Protein 6Y4B (pdb70)

Sequence (255 aa):
GLEQFILENSLIKNKPIKIVIGISMQSPHQISNEHKQSGDSFRAFVDLLRKTNEQCIRDENIRISELIVVITDGLHRHNLRLYKNVSTTEAESEAAGLGQKWVADNRQFLEAIGQCGISYKVIHWEELKSVAFNRYLQIVEEEYEKPNSEFRSIIDNLTQTHLEKLVNFLLETRDSSFTQEDCVSATRKYLLEEAASAFEFASLKADGMTYPGPCSPGFKYIYDTYLSESNPLPFIEYGMRGGKKLPSFWKEESP

Foldseek 3Di:
DWCPVVVPVVPDAPDEAEEEAEAEDAQDDPVVQDDAPHPVNLVVVLVVQLVQVDDPVVRRCDHYANYEYAYQLQQCQVRNCLVDVQDSVVSSVVSQVVRVVVVVVPVVSQVVSVVSHYHYYYHGNCSQVVDDVVVLLVVLVVQVVDPPDCLVVLLVVQLVVQLVVVCVVCVVPVVSPDDSVRSSVSSSVSLSVLLSCLVRVLVVGAEEYEGQDQPCRNNVVNCVVPSVVPHNYDYMHRDDDDDDDDDDPPPDDDD

Structure (mmCIF, N/CA/C/O backbone):
data_6Y4B
#
_entry.id   6Y4B
#
_cell.length_a   254.834
_cell.length_b   254.834
_cell.length_c   69.410
_cell.angle_alpha   90.000
_cell.angle_beta   90.000
_cell.angle_gamma   120.000
#
_symmetry.space_group_name_H-M   'P 61 2 2'
#
loop_
_entity.id
_entity.type
_entity.pdbx_description
1 polymer 'RNA (77-MER)'
2 polymer 'Cyclodipeptide synthase'
3 non-polymer PHENYLALANINE
#
loop_
_atom_site.group_PDB
_atom_site.id
_atom_site.type_symbol
_atom_site.label_atom_id
_atom_site.label_alt_id
_atom_site.label_comp_id
_atom_site.label_asym_id
_atom_site.label_entity_id
_atom_site.label_seq_id
_atom_site.pdbx_PDB_ins_code
_atom_site.Cartn_x
_atom_site.Cartn_y
_atom_site.Cartn_z
_atom_site.occupancy
_atom_site.B_iso_or_equiv
_atom_site.auth_seq_id
_atom_site.auth_comp_id
_atom_site.auth_asym_id
_atom_site.auth_atom_id
_atom_site.pdbx_PDB_model_num
ATOM 1624 N N . GLY B 2 9 ? -72.19745 68.76393 4.52248 1.000 122.70766 9 GLY A N 1
ATOM 1625 C CA . GLY B 2 9 ? -73.08516 69.88701 4.79994 1.000 122.61272 9 GLY A CA 1
ATOM 1626 C C . GLY B 2 9 ? -73.00267 70.92749 3.69058 1.000 119.82177 9 GLY A C 1
ATOM 1627 O O . GLY B 2 9 ? -72.45533 70.66488 2.61912 1.000 117.80122 9 GLY A O 1
ATOM 1628 N N . LEU B 2 10 ? -73.54851 72.10929 3.95380 1.000 131.31168 10 LEU A N 1
ATOM 1629 C CA . LEU B 2 10 ? -73.54789 73.19961 2.98707 1.000 129.84152 10 LEU A CA 1
ATOM 1630 C C . LEU B 2 10 ? -73.73723 74.50856 3.74604 1.000 131.59366 10 LEU A C 1
ATOM 1631 O O . LEU B 2 10 ? -73.72544 74.53777 4.98175 1.000 133.39028 10 LEU A O 1
ATOM 1633 N N . GLU B 2 11 ? -73.91110 75.60567 2.99498 1.000 135.18100 11 GLU A N 1
ATOM 1634 C CA . GLU B 2 11 ? -74.13371 76.93072 3.56043 1.000 137.12319 11 GLU A CA 1
ATOM 1635 C C . GLU B 2 11 ? -75.09569 77.68750 2.63883 1.000 137.06674 11 GLU A C 1
ATOM 1636 O O . GLU B 2 11 ? -74.71985 78.60991 1.91579 1.000 136.79422 11 GLU A O 1
ATOM 1638 N N . GLN B 2 12 ? -76.36804 77.27998 2.66200 1.000 126.55728 12 GLN A N 1
ATOM 1639 C CA . GLN B 2 12 ? -77.37516 77.96059 1.85535 1.000 126.80898 12 GLN A CA 1
ATOM 1640 C C . GLN B 2 12 ? -77.58968 79.39297 2.32416 1.000 128.98299 12 GLN A C 1
ATOM 1641 O O . GLN B 2 12 ? -77.92989 80.26638 1.51743 1.000 129.19115 12 GLN A O 1
ATOM 1643 N N . PHE B 2 13 ? -77.39047 79.65500 3.61884 1.000 127.60147 13 PHE A N 1
ATOM 1644 C CA . PHE B 2 13 ? -77.49197 81.01516 4.13317 1.000 130.16627 13 PHE A CA 1
ATOM 1645 C C . PHE B 2 13 ? -76.36414 81.90572 3.63117 1.000 129.93144 13 PHE A C 1
ATOM 1646 O O . PHE B 2 13 ? -76.47182 83.13367 3.72385 1.000 131.99574 13 PHE A O 1
ATOM 1648 N N . ILE B 2 14 ? -75.28962 81.31633 3.10580 1.000 142.18654 14 ILE A N 1
ATOM 1649 C CA . ILE B 2 14 ? -74.18209 82.06787 2.53418 1.000 141.76326 14 ILE A CA 1
ATOM 1650 C C . ILE B 2 14 ? -74.27174 82.20923 1.02010 1.000 139.96940 14 ILE A C 1
ATOM 1651 O O . ILE B 2 14 ? -73.46337 82.93761 0.43407 1.000 139.78921 14 ILE A O 1
ATOM 1653 N N . LEU B 2 15 ? -75.22633 81.53421 0.37477 1.000 136.26429 15 LEU A N 1
ATOM 1654 C CA . LEU B 2 15 ? -75.34553 81.62875 -1.07612 1.000 135.43933 15 LEU A CA 1
ATOM 1655 C C . LEU B 2 15 ? -75.91951 82.97255 -1.50929 1.000 137.69274 15 LEU A C 1
ATOM 1656 O O . LEU B 2 15 ? -75.57094 83.47896 -2.58174 1.000 137.73381 15 LEU A O 1
ATOM 1658 N N . GLU B 2 16 ? -76.78609 83.56908 -0.69045 1.000 156.15303 16 GLU A N 1
ATOM 1659 C CA . GLU B 2 16 ? -77.43507 84.82052 -1.05861 1.000 158.57083 16 GLU A CA 1
ATOM 1660 C C . GLU B 2 16 ? -76.58524 86.04492 -0.74746 1.000 159.74779 16 GLU A C 1
ATOM 1661 O O . GLU B 2 16 ? -76.84928 87.11747 -1.30176 1.000 161.43938 16 GLU A O 1
ATOM 1663 N N . ASN B 2 17 ? -75.58229 85.91621 0.12611 1.000 154.04965 17 ASN A N 1
ATOM 1664 C CA . ASN B 2 17 ? -74.72025 87.05447 0.42973 1.000 155.98441 17 ASN A CA 1
ATOM 1665 C C . ASN B 2 17 ? -73.92546 87.48343 -0.79665 1.000 154.59466 17 ASN A C 1
ATOM 1666 O O . ASN B 2 17 ? -73.71772 88.68103 -1.02403 1.000 156.44028 17 ASN A O 1
ATOM 1668 N N . SER B 2 18 ? -73.47017 86.51828 -1.59884 1.000 158.31282 18 SER A N 1
ATOM 1669 C CA . SER B 2 18 ? -72.79845 86.84677 -2.85151 1.000 157.55290 18 SER A CA 1
ATOM 1670 C C . SER B 2 18 ? -73.80145 87.21837 -3.93710 1.000 158.86372 18 SER A C 1
ATOM 1671 O O . SER B 2 18 ? -73.53731 88.11262 -4.74918 1.000 160.12328 18 SER A O 1
ATOM 1673 N N . LEU B 2 19 ? -74.94619 86.53144 -3.96782 1.000 146.61098 19 LEU A N 1
ATOM 1674 C CA . LEU B 2 19 ? -76.06416 86.86802 -4.85232 1.000 148.30587 19 LEU A CA 1
ATOM 1675 C C . LEU B 2 19 ? -75.67571 86.76976 -6.32637 1.000 147.34454 19 LEU A C 1
ATOM 1676 O O . LEU B 2 19 ? -75.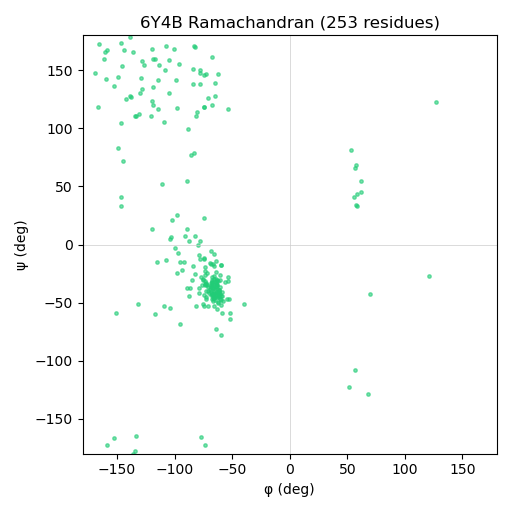98750 87.64983 -7.13146 1.000 148.92649 19 LEU A O 1
ATOM 1678 N N . ILE B 2 20 ? -74.98989 85.68921 -6.68437 1.000 138.44593 20 ILE A N 1
ATOM 1679 C CA . ILE B 2 20 ? -74.71350 85.34935 -8.07645 1.000 137.62639 20 ILE A CA 1
ATOM 1680 C C . ILE B 2 20 ? -75.32198 83.97806 -8.32816 1.000 136.21856 20 ILE A C 1
ATOM 1681 O O . ILE B 2 20 ? -74.83534 82.97433 -7.79541 1.000 134.85739 20 ILE A O 1
ATOM 1683 N N . LYS B 2 21 ? -76.38457 83.93401 -9.13182 1.000 138.02130 21 LYS A N 1
ATOM 1684 C CA . LYS B 2 21 ? -77.19429 82.73138 -9.26882 1.000 137.22515 21 LYS A CA 1
ATOM 1685 C C . LYS B 2 21 ? -77.51948 82.48324 -10.73671 1.000 138.31920 21 LYS A C 1
ATOM 1686 O O . LYS B 2 21 ? -77.11029 83.23695 -11.62629 1.000 139.70875 21 LYS A O 1
ATOM 1688 N N . ASN B 2 22 ? -78.26296 81.39854 -10.97514 1.000 131.39858 22 ASN A N 1
ATOM 1689 C CA . ASN B 2 22 ? -78.73918 81.01335 -12.30398 1.000 132.90884 22 ASN A CA 1
ATOM 1690 C C . ASN B 2 22 ? -77.59353 80.83022 -13.29502 1.000 132.06564 22 ASN A C 1
ATOM 1691 O O . ASN B 2 22 ? -77.74062 81.10659 -14.48807 1.000 133.86248 22 ASN A O 1
ATOM 1693 N N . LYS B 2 23 ? -76.44845 80.35112 -12.81755 1.000 134.66332 23 LYS A N 1
ATOM 1694 C CA . LYS B 2 23 ? -75.28474 80.17543 -13.67617 1.000 133.69205 23 LYS A CA 1
ATOM 1695 C C . LYS B 2 23 ? -74.34791 79.16040 -13.03774 1.000 130.33510 23 LYS A C 1
ATOM 1696 O O . LYS B 2 23 ? -74.50024 78.79313 -11.87051 1.000 129.23088 23 LYS A O 1
ATOM 1698 N N . PRO B 2 24 ? -73.37163 78.71084 -13.82455 1.000 132.12079 24 PRO A N 1
ATOM 1699 C CA . PRO B 2 24 ? -72.34232 77.82040 -13.30787 1.000 129.60491 24 PRO A CA 1
ATOM 1700 C C . PRO B 2 24 ? -71.49964 78.54303 -12.26498 1.000 129.09740 24 PRO A C 1
ATOM 1701 O O . PRO B 2 24 ? -71.15240 79.71632 -12.42816 1.000 130.35450 24 PRO A O 1
ATOM 1703 N N . ILE B 2 25 ? -71.16844 77.83409 -11.18868 1.000 105.53604 25 ILE A N 1
ATOM 1704 C CA . ILE B 2 25 ? -70.45095 78.40489 -10.05220 1.000 105.18200 25 ILE A CA 1
ATOM 1705 C C . ILE B 2 25 ? -69.02811 77.85711 -10.02892 1.000 103.32426 25 ILE A C 1
ATOM 1706 O O . ILE B 2 25 ? -68.80855 76.70319 -9.64576 1.000 101.86233 25 ILE A O 1
ATOM 1708 N N . LYS B 2 26 ? -68.06599 78.68938 -10.42573 1.000 76.28838 26 LYS A N 1
ATOM 1709 C CA . LYS B 2 26 ? -66.66338 78.29360 -10.41923 1.000 74.99731 26 LYS A CA 1
ATOM 1710 C C . LYS B 2 26 ? -66.18574 78.10881 -8.98501 1.000 75.16661 26 LYS A C 1
ATOM 1711 O O . LYS B 2 26 ? -66.21258 79.05136 -8.18640 1.000 76.23176 26 LYS A O 1
ATOM 1713 N N . ILE B 2 27 ? -65.73947 76.89655 -8.66301 1.000 60.67369 27 ILE A N 1
ATOM 1714 C CA . ILE B 2 27 ? -65.31090 76.54562 -7.31719 1.000 60.87787 27 ILE A CA 1
ATOM 1715 C C . ILE B 2 27 ? -63.92913 75.91014 -7.35420 1.000 60.15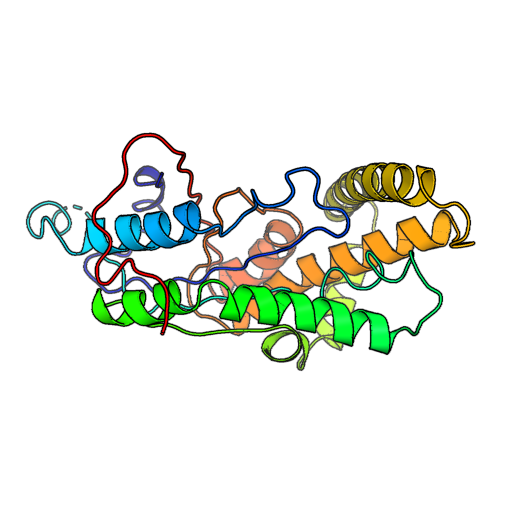919 27 ILE A C 1
ATOM 1716 O O . ILE B 2 27 ? -63.49008 75.38629 -8.37866 1.000 59.39512 27 ILE A O 1
ATOM 1718 N N . VAL B 2 28 ? -63.24908 75.96474 -6.21110 1.000 55.93567 28 VAL A N 1
ATOM 1719 C CA . VAL B 2 28 ? -61.93403 75.36971 -6.03632 1.000 55.47235 28 VAL A CA 1
ATOM 1720 C C . VAL B 2 28 ? -61.89441 74.69619 -4.67141 1.000 55.88455 28 VAL A C 1
ATOM 1721 O O . VAL B 2 28 ? -62.86401 74.74085 -3.90528 1.000 56.54222 28 VAL A O 1
ATOM 1723 N N . ILE B 2 29 ? -60.75767 74.07691 -4.36167 1.000 66.79621 29 ILE A N 1
ATOM 1724 C CA . ILE B 2 29 ? -60.59239 73.36141 -3.10203 1.000 67.30514 29 ILE A CA 1
ATOM 1725 C C . ILE B 2 29 ? -59.12618 72.98909 -2.92770 1.000 67.20877 29 ILE A C 1
ATOM 1726 O O . ILE B 2 29 ? -58.42086 72.73187 -3.90604 1.000 66.43326 29 ILE A O 1
ATOM 1728 N N . GLY B 2 30 ? -58.68263 72.95844 -1.67057 1.000 88.01635 30 GLY A N 1
ATOM 1729 C CA . GLY B 2 30 ? -57.31650 72.60332 -1.34403 1.000 88.25628 30 GLY A CA 1
ATOM 1730 C C . GLY B 2 30 ? -57.21482 71.68343 -0.14417 1.000 89.27982 30 GLY A C 1
ATOM 1731 O O . GLY B 2 30 ? -57.74748 71.98986 0.92896 1.000 90.55649 30 GLY A O 1
ATOM 1732 N N . ILE B 2 31 ? -56.52991 70.55804 -0.31605 1.000 105.06891 31 ILE A N 1
ATOM 1733 C CA . ILE B 2 31 ? -56.40489 69.54562 0.72375 1.000 106.20680 31 ILE A CA 1
ATOM 1734 C C . ILE B 2 31 ? -55.04700 69.69652 1.40323 1.000 107.20703 31 ILE A C 1
ATOM 1735 O O . ILE B 2 31 ? -54.16815 70.41688 0.93274 1.000 106.82121 31 ILE A O 1
ATOM 1740 N N . SER B 2 32 ? -54.87344 69.01338 2.53654 1.000 106.71636 32 SER A N 1
ATOM 1741 C CA . SER B 2 32 ? -53.62418 69.04753 3.27792 1.000 107.85628 32 SER A CA 1
ATOM 1742 C C . SER B 2 32 ? -53.39776 67.69361 3.93369 1.000 108.91339 32 SER A C 1
ATOM 1743 O O . SER B 2 32 ? -54.26242 66.81305 3.91091 1.000 109.45039 32 SER A O 1
ATOM 1745 N N . MET B 2 33 ? -52.21601 67.54034 4.52848 1.000 113.80593 33 MET A N 1
ATOM 1746 C CA . MET B 2 33 ? -51.86329 66.33365 5.26147 1.000 117.43297 33 MET A CA 1
ATOM 1747 C C . MET B 2 33 ? -50.90528 66.69899 6.38650 1.000 120.25190 33 MET A C 1
ATOM 1748 O O . MET B 2 33 ? -50.06381 67.58781 6.23206 1.000 118.43527 33 MET A O 1
ATOM 1750 N N . GLN B 2 34 ? -51.04430 66.01665 7.51741 1.000 142.36975 34 GLN A N 1
ATOM 1751 C CA . GLN B 2 34 ? -50.15045 66.19401 8.65141 1.000 145.18304 34 GLN A CA 1
ATOM 1752 C C . GLN B 2 34 ? -49.05608 65.13428 8.62186 1.000 147.40182 34 GLN A C 1
ATOM 1753 O O . GLN B 2 34 ? -49.22590 64.05716 8.04426 1.000 147.66384 34 GLN A O 1
ATOM 1755 N N . SER B 2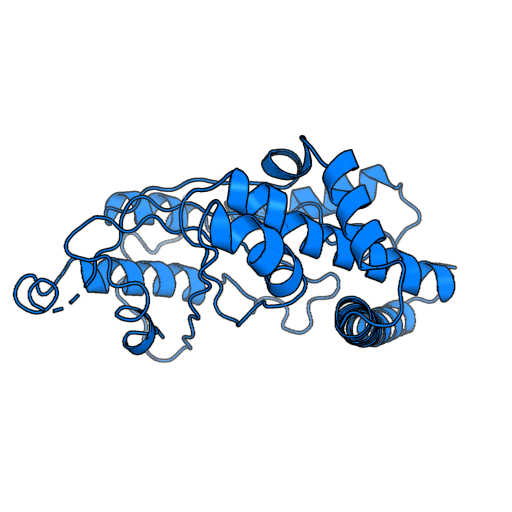 35 ? -47.92281 65.45647 9.24592 1.000 150.90923 35 SER A N 1
ATOM 1756 C CA . SER B 2 35 ? -46.79524 64.53474 9.30709 1.000 152.66511 35 SER A CA 1
ATOM 1757 C C . SER B 2 35 ? -47.20389 63.24405 10.00496 1.000 155.45275 35 SER A C 1
ATOM 1758 O O . SER B 2 35 ? -47.44133 62.22407 9.35064 1.000 154.96492 35 SER A O 1
ATOM 1760 N N . PRO B 2 36 ? -47.28745 63.27734 11.33173 1.000 155.04093 36 PRO A N 1
ATOM 1761 C CA . PRO B 2 36 ? -47.78666 62.14142 12.09499 1.000 157.44305 36 PRO A CA 1
ATOM 1762 C C . PRO B 2 36 ? -49.30857 62.15245 12.05404 1.000 157.09308 36 PRO A C 1
ATOM 1763 O O . PRO B 2 36 ? -49.94085 63.06824 12.59067 1.000 157.23966 36 PRO A O 1
ATOM 1765 N N . HIS B 2 37 ? -49.89558 61.14294 11.41625 1.000 153.38236 37 HIS A N 1
ATOM 1766 C CA . HIS B 2 37 ? -51.34595 61.05960 11.27634 1.000 152.71660 37 HIS A CA 1
ATOM 1767 C C . HIS B 2 37 ? -51.93767 60.48210 12.55583 1.000 155.63402 37 HIS A C 1
ATOM 1768 O O . HIS B 2 37 ? -51.75458 59.29791 12.85753 1.000 156.68464 37 HIS A O 1
ATOM 1775 N N . GLN B 2 38 ? -52.64873 61.32119 13.31146 1.000 174.60037 38 GLN A N 1
ATOM 1776 C CA . GLN B 2 38 ? -53.26460 60.85665 14.54989 1.000 177.50687 38 GLN A CA 1
ATOM 1777 C C . GLN B 2 38 ? -54.44249 59.93216 14.26933 1.000 177.37642 38 GLN A C 1
ATOM 1778 O O . GLN B 2 38 ? -54.63222 58.92914 14.96786 1.000 179.56870 38 GLN A O 1
ATOM 1780 N N . ILE B 2 39 ? -55.24269 60.25121 13.25426 1.000 186.45022 39 ILE A N 1
ATOM 1781 C CA . ILE B 2 39 ? -56.38899 59.43806 12.87307 1.000 185.96883 39 ILE A CA 1
ATOM 1782 C C . ILE B 2 39 ? -56.04381 58.38413 11.82685 1.000 183.88644 39 ILE A C 1
ATOM 1783 O O . ILE B 2 39 ? -56.95331 57.72499 11.30897 1.000 182.78730 39 ILE A O 1
ATOM 1785 N N . SER B 2 40 ? -54.75664 58.22164 11.50551 1.000 179.73546 40 SER A N 1
ATOM 1786 C CA . SER B 2 40 ? -54.27255 57.19108 10.59144 1.000 177.73288 40 SER A CA 1
ATOM 1787 C C . SER B 2 40 ? -54.93792 57.28301 9.22382 1.000 174.23186 40 SER A C 1
ATOM 1788 O O . SER B 2 40 ? -54.65486 58.20145 8.44721 1.000 171.36319 40 SER A O 1
ATOM 1790 N N . ASN B 2 41 ? -55.82292 56.33044 8.92161 1.000 179.73110 41 ASN A N 1
ATOM 1791 C CA . ASN B 2 41 ? -56.47842 56.31596 7.61852 1.000 176.59366 41 ASN A CA 1
ATOM 1792 C C . ASN B 2 41 ? -57.52035 57.42137 7.50987 1.000 176.25670 41 ASN A C 1
ATOM 1793 O O . ASN B 2 41 ? -57.65260 58.05292 6.45534 1.000 173.10144 41 ASN A O 1
ATOM 1795 N N . GLU B 2 42 ? -58.27074 57.66656 8.58254 1.000 161.03522 42 GLU A N 1
ATOM 1796 C CA . GLU B 2 42 ? -59.24695 58.74770 8.57762 1.000 160.68318 42 GLU A CA 1
ATOM 1797 C C . GLU B 2 42 ? -58.54133 60.09247 8.45982 1.000 159.69528 42 GLU A C 1
ATOM 1798 O O . GLU B 2 42 ? -57.62294 60.39498 9.22608 1.000 161.40691 42 GLU A O 1
ATOM 1800 N N . HIS B 2 43 ? -58.96875 60.89757 7.49240 1.000 125.42628 43 HIS A N 1
ATOM 1801 C CA . HIS B 2 43 ? -58.35698 62.19790 7.25022 1.000 123.54180 43 HIS A CA 1
ATOM 1802 C C . HIS B 2 43 ? -59.28274 63.00240 6.35204 1.000 120.32786 43 HIS A C 1
ATOM 1803 O O . HIS B 2 43 ? -60.28933 62.49548 5.84997 1.000 119.42018 43 HIS A O 1
ATOM 1805 N N . LYS B 2 44 ? -58.92890 64.27017 6.16149 1.000 113.30277 44 LYS A N 1
ATOM 1806 C CA . LYS B 2 44 ? -59.64688 65.10121 5.20950 1.000 109.24167 44 LYS A CA 1
ATOM 1807 C C . LYS B 2 44 ? -59.50417 64.52216 3.80876 1.000 105.85984 44 LYS A C 1
ATOM 1808 O O . LYS B 2 44 ? -58.47809 63.93242 3.45951 1.000 105.46823 44 LYS A O 1
ATOM 1810 N N . GLN B 2 45 ? -60.55853 64.68678 3.00948 1.000 113.23628 45 GLN A N 1
ATOM 1811 C CA . GLN B 2 45 ? -60.61329 64.15874 1.64535 1.000 109.97474 45 GLN A CA 1
ATOM 1812 C C . GLN B 2 45 ? -60.43749 62.64185 1.62486 1.000 111.36522 45 GLN A C 1
ATOM 1813 O O . GLN B 2 45 ? -59.71639 62.09133 0.79043 1.000 109.67363 45 GLN A O 1
ATOM 1815 N N . SER B 2 46 ? -61.10399 61.95898 2.54829 1.000 97.33343 46 SER A N 1
ATOM 1816 C CA . SER B 2 46 ? -61.16135 60.50460 2.52043 1.000 98.53700 46 SER A CA 1
ATOM 1817 C C . SER B 2 46 ? -62.09180 60.07722 1.38504 1.000 97.88718 46 SER A C 1
ATOM 1818 O O . SER B 2 46 ? -62.54770 60.89057 0.57603 1.000 96.43794 46 SER A O 1
ATOM 1820 N N . GLY B 2 47 ? -62.38224 58.77801 1.30746 1.000 106.91952 47 GLY A N 1
ATOM 1821 C CA . GLY B 2 47 ? -63.35797 58.31781 0.33313 1.000 106.57717 47 GLY A CA 1
ATOM 1822 C C . GLY B 2 47 ? -64.73088 58.91028 0.58201 1.000 106.42036 47 GLY A C 1
ATOM 1823 O O . GLY B 2 47 ? -65.39803 59.38150 -0.34664 1.000 105.29798 47 GLY A O 1
ATOM 1824 N N . ASP B 2 48 ? -65.16235 58.91025 1.84570 1.000 104.50587 48 ASP A N 1
ATOM 1825 C CA . ASP B 2 48 ? -66.44283 59.51181 2.19696 1.000 105.43635 48 ASP A CA 1
ATOM 1826 C C . ASP B 2 48 ? -66.46438 60.99929 1.86829 1.000 102.69835 48 ASP A C 1
ATOM 1827 O O . ASP B 2 48 ? -67.47419 61.51696 1.38090 1.000 101.37420 48 ASP A O 1
ATOM 1829 N N . SER B 2 49 ? -65.35183 61.70036 2.10416 1.000 94.24533 49 SER A N 1
ATOM 1830 C CA . SER B 2 49 ? -65.32315 63.13888 1.85130 1.000 92.94272 49 SER A CA 1
ATOM 1831 C C . SER B 2 49 ? -65.42066 63.44712 0.36080 1.000 91.36398 49 SER A C 1
ATOM 1832 O O . SER B 2 49 ? -66.15094 64.36018 -0.04293 1.000 90.72876 49 SER A O 1
ATOM 1834 N N . PHE B 2 50 ? -64.70511 62.68963 -0.47375 1.000 94.42318 50 PHE A N 1
ATOM 1835 C CA . PHE B 2 50 ? -64.78081 62.90251 -1.91650 1.000 92.46728 50 PHE A CA 1
ATOM 1836 C C . PHE B 2 50 ? -66.16878 62.56305 -2.45162 1.000 92.59838 50 PHE A C 1
ATOM 1837 O O . PHE B 2 50 ? -66.74527 63.32142 -3.24615 1.000 91.65101 50 PHE A O 1
ATOM 1839 N N . ARG B 2 51 ? -66.72493 61.42343 -2.02692 1.000 90.13419 51 ARG A N 1
ATOM 1840 C CA . ARG B 2 51 ? -68.06128 61.05056 -2.48344 1.000 90.49103 51 ARG A CA 1
ATOM 1841 C C . ARG B 2 51 ? -69.11160 62.05536 -2.01950 1.000 90.53424 51 ARG A C 1
ATOM 1842 O O . ARG B 2 51 ? -70.06997 62.34091 -2.74708 1.000 90.16788 51 ARG A O 1
ATOM 1844 N N . ALA B 2 52 ? -68.94019 62.62247 -0.81993 1.000 97.40768 52 ALA A N 1
ATOM 1845 C CA . ALA B 2 52 ? -69.89795 63.60489 -0.32804 1.000 97.85885 52 ALA A CA 1
ATOM 1846 C C . ALA B 2 52 ? -69.74486 64.93823 -1.04682 1.000 95.53518 52 ALA A C 1
ATOM 1847 O O . ALA B 2 52 ? -70.73963 65.63381 -1.27064 1.000 95.47101 52 ALA A O 1
ATOM 1849 N N . PHE B 2 53 ? -68.51882 65.30892 -1.42533 1.000 70.30370 53 PHE A N 1
ATOM 1850 C CA . PHE B 2 53 ? -68.34383 66.48057 -2.27591 1.000 68.98084 53 PHE A CA 1
ATOM 1851 C C . PHE B 2 53 ? -69.04432 66.28352 -3.61297 1.000 68.35825 53 PHE A C 1
ATOM 1852 O O . PHE B 2 53 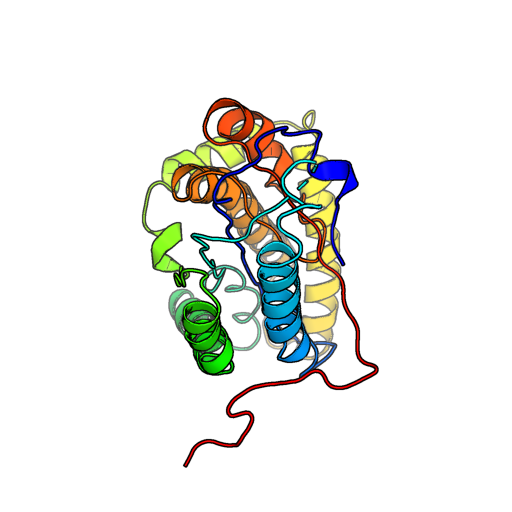? -69.70718 67.19687 -4.12094 1.000 67.99079 53 PHE A O 1
ATOM 1854 N N . VAL B 2 54 ? -68.92635 65.08341 -4.18602 1.000 78.66297 54 VAL A N 1
ATOM 1855 C CA . VAL B 2 54 ? -69.63697 64.78362 -5.42672 1.000 78.61503 54 VAL A CA 1
ATOM 1856 C C . VAL B 2 54 ? -71.14847 64.87148 -5.23652 1.000 79.38439 54 VAL A C 1
ATOM 1857 O O . VA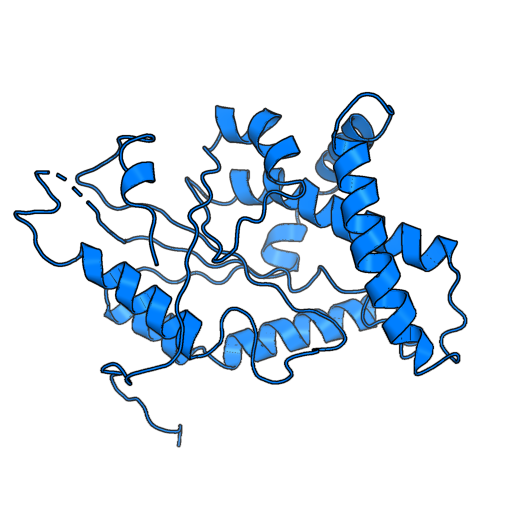L B 2 54 ? -71.86340 65.40644 -6.09378 1.000 79.22875 54 VAL A O 1
ATOM 1859 N N . ASP B 2 55 ? -71.65291 64.35268 -4.11512 1.000 96.01907 55 ASP A N 1
ATOM 1860 C CA . ASP B 2 55 ? -73.09136 64.38957 -3.86333 1.000 97.04730 55 ASP A CA 1
ATOM 1861 C C . ASP B 2 55 ? -73.58958 65.81968 -3.67888 1.000 96.71029 55 ASP A C 1
ATOM 1862 O O . ASP B 2 55 ? -74.64953 66.18665 -4.20089 1.000 96.94579 55 ASP A O 1
ATOM 1864 N N . LEU B 2 56 ? -72.84183 66.63928 -2.93530 1.000 97.27126 56 LEU A N 1
ATOM 1865 C CA . LEU B 2 56 ? -73.22018 68.03602 -2.74660 1.000 97.20270 56 LEU A CA 1
ATOM 1866 C C . LEU B 2 56 ? -73.11913 68.82412 -4.04401 1.000 96.08373 56 LEU A C 1
ATOM 1867 O O . LEU B 2 56 ? -73.83530 69.81582 -4.22225 1.000 96.34135 56 LEU A O 1
ATOM 1869 N N . LEU B 2 57 ? -72.23163 68.41176 -4.95132 1.000 103.92292 57 LEU A N 1
ATOM 1870 C CA . LEU B 2 57 ? -72.20122 69.02623 -6.27312 1.000 103.16618 57 LEU A CA 1
ATOM 1871 C C . LEU B 2 57 ? -73.42617 68.63070 -7.08960 1.000 103.68255 57 LEU A C 1
ATOM 1872 O O . LEU B 2 57 ? -74.02422 69.47111 -7.77203 1.000 103.75169 57 LEU A O 1
ATOM 1874 N N . ARG B 2 58 ? -73.82049 67.35663 -7.02454 1.000 113.81089 58 ARG A N 1
ATOM 1875 C CA . ARG B 2 58 ? -74.96785 66.89257 -7.79743 1.000 114.56205 58 ARG A CA 1
ATOM 1876 C C . ARG B 2 58 ? -76.29512 67.37444 -7.22432 1.000 115.59800 58 ARG A C 1
ATOM 1877 O O . ARG B 2 58 ? -77.30043 67.37136 -7.94373 1.000 115.99476 58 ARG A O 1
ATOM 1879 N N . LYS B 2 59 ? -76.32378 67.78490 -5.95200 1.000 117.99407 59 LYS A N 1
ATOM 1880 C CA . LYS B 2 59 ? -77.56558 68.25425 -5.34501 1.000 119.20406 59 LYS A CA 1
ATOM 1881 C C . LYS B 2 59 ? -78.07959 69.53738 -5.98429 1.000 119.17158 59 LYS A C 1
ATOM 1882 O O . LYS B 2 59 ? -79.25979 69.86663 -5.82254 1.000 120.61224 59 LYS A O 1
ATOM 1884 N N . THR B 2 60 ? -77.22774 70.26496 -6.70419 1.000 129.30542 60 THR A N 1
ATOM 1885 C CA . THR B 2 60 ? -77.63313 71.48595 -7.38374 1.000 129.84563 60 THR A CA 1
ATOM 1886 C C . THR B 2 60 ? -78.00572 71.26153 -8.84287 1.000 129.85791 60 THR A C 1
ATOM 1887 O O . THR B 2 60 ? -78.61903 72.14435 -9.45144 1.000 130.93061 60 THR A O 1
ATOM 1889 N N . ASN B 2 61 ? -77.65171 70.11268 -9.41591 1.000 133.57446 61 ASN A N 1
ATOM 1890 C CA . ASN B 2 61 ? -78.07345 69.76036 -10.76521 1.000 133.88830 61 ASN A CA 1
ATOM 1891 C C . ASN B 2 61 ? -79.50256 69.23629 -10.81601 1.000 135.30452 61 ASN A C 1
ATOM 1892 O O . ASN B 2 61 ? -79.98785 68.90799 -11.90453 1.000 135.89168 61 ASN A O 1
ATOM 1894 N N . GLU B 2 62 ? -80.17872 69.14697 -9.67487 1.000 153.67425 62 GLU A N 1
ATOM 1895 C CA . GLU B 2 62 ? -81.56039 68.70348 -9.59382 1.000 155.27060 62 GLU A CA 1
ATOM 1896 C C . GLU B 2 62 ? -82.41732 69.81372 -9.00129 1.000 156.72375 62 GLU A C 1
ATOM 1897 O O . GLU B 2 62 ? -81.90935 70.79861 -8.45811 1.000 156.41628 62 GLU A O 1
ATOM 1899 N N . GLN B 2 63 ? -83.73616 69.63207 -9.10473 1.000 184.13082 63 GLN A N 1
ATOM 1900 C CA . GLN B 2 63 ? -84.72731 70.61506 -8.66444 1.000 186.05846 63 GLN A CA 1
ATOM 1901 C C . GLN B 2 63 ? -84.50548 71.95633 -9.37231 1.000 186.42088 63 GLN A C 1
ATOM 1902 O O . GLN B 2 63 ? -84.11231 72.96242 -8.77762 1.000 186.56975 63 GLN A O 1
ATOM 1904 N N . CYS B 2 64 ? -84.77286 71.93298 -10.67949 1.000 185.45123 64 CYS A N 1
ATOM 1905 C CA . CYS B 2 64 ? -84.60211 73.10873 -11.52344 1.000 186.30028 64 CYS A CA 1
ATOM 1906 C C . CYS B 2 64 ? -85.68979 74.15501 -11.31849 1.000 189.66788 64 CYS A C 1
ATOM 1907 O O . CYS B 2 64 ? -85.53576 75.28455 -11.79627 1.000 191.66049 64 CYS A O 1
ATOM 1909 N N . ILE B 2 65 ? -86.77894 73.81155 -10.63424 1.000 181.87725 65 ILE A N 1
ATOM 1910 C CA . ILE B 2 65 ? -87.82181 74.76746 -10.29230 1.000 186.09821 65 ILE A CA 1
ATOM 1911 C C . ILE B 2 65 ? -87.70441 75.27118 -8.86098 1.000 186.14911 65 ILE A C 1
ATOM 1912 O O . ILE B 2 65 ? -88.49033 76.13125 -8.45280 1.000 189.57178 65 ILE A O 1
ATOM 1914 N N . ARG B 2 66 ? -86.74793 74.75193 -8.09067 1.000 199.06057 66 ARG A N 1
ATOM 1915 C CA . ARG B 2 66 ? -86.50161 75.20513 -6.73104 1.000 198.87529 66 ARG A CA 1
ATOM 1916 C C . ARG B 2 66 ? -85.13832 75.85765 -6.55277 1.000 196.05905 66 ARG A C 1
ATOM 1917 O O . ARG B 2 66 ? -84.91937 76.52313 -5.53415 1.000 196.21617 66 ARG A O 1
ATOM 1919 N N . ASP B 2 67 ? -84.21865 75.67915 -7.50323 1.000 194.72076 67 ASP A N 1
ATOM 1920 C CA . ASP B 2 67 ? -82.92745 76.35164 -7.47535 1.000 193.19512 67 ASP A CA 1
ATOM 1921 C C . ASP B 2 67 ? -82.88529 77.59513 -8.35170 1.000 194.79290 67 ASP A C 1
ATOM 1922 O O . ASP B 2 67 ? -82.06648 78.48508 -8.09624 1.000 194.51598 67 ASP A O 1
ATOM 1924 N N . GLU B 2 68 ? -83.73849 77.67487 -9.37499 1.000 200.25520 68 GLU A N 1
ATOM 1925 C CA . GLU B 2 68 ? -83.84166 78.87548 -10.19244 1.000 203.55887 68 GLU A CA 1
ATOM 1926 C C . GLU B 2 68 ? -84.64376 79.97611 -9.51427 1.000 206.83749 68 GLU A C 1
ATOM 1927 O O . GLU B 2 68 ? -84.61884 81.11908 -9.98260 1.000 209.20286 68 GLU A O 1
ATOM 1929 N N . ASN B 2 69 ? -85.34951 79.66185 -8.43342 1.000 209.86314 69 ASN A N 1
ATOM 1930 C CA . ASN B 2 69 ? -86.13480 80.65254 -7.70811 1.000 214.04219 69 ASN A CA 1
ATOM 1931 C C . ASN B 2 69 ? -86.13908 80.34658 -6.21385 1.000 212.48457 69 ASN A C 1
ATOM 1932 O O . ASN B 2 69 ? -87.19388 80.14106 -5.61565 1.000 215.47577 69 ASN A O 1
ATOM 1934 N N . ILE B 2 75 ? -78.87392 77.63059 -7.50023 1.000 148.42317 75 ILE A N 1
ATOM 1935 C CA . ILE B 2 75 ? -77.75430 76.80091 -7.07139 1.000 146.20571 75 ILE A CA 1
ATOM 1936 C C . ILE B 2 75 ? -77.31702 75.85468 -8.18510 1.000 144.80903 75 ILE A C 1
ATOM 1937 O O . ILE B 2 75 ? -78.11489 75.06171 -8.68779 1.000 145.01228 75 ILE A O 1
ATOM 1939 N N . ARG B 2 76 ? -76.04458 75.94790 -8.56693 1.000 128.31634 76 ARG A N 1
ATOM 1940 C CA . ARG B 2 76 ? -75.48089 75.09006 -9.59750 1.000 126.97491 76 ARG A CA 1
ATOM 1941 C C . ARG B 2 76 ? -74.02878 74.79180 -9.25516 1.000 125.25539 76 ARG A C 1
ATOM 1942 O O . ARG B 2 76 ? -73.36592 75.56467 -8.55745 1.000 125.28959 76 ARG A O 1
ATOM 1944 N N . ILE B 2 77 ? -73.54422 73.65465 -9.74665 1.000 100.42975 77 ILE A N 1
ATOM 1945 C CA . ILE B 2 77 ? -72.17392 73.21447 -9.50676 1.000 99.12216 77 ILE A CA 1
ATOM 1946 C C . ILE B 2 77 ? -71.55718 72.82649 -10.84172 1.000 98.52042 77 ILE A C 1
ATOM 1947 O O . ILE B 2 77 ? -71.96325 71.83015 -11.44904 1.000 98.60944 77 ILE A O 1
ATOM 1949 N N . SER B 2 78 ? -70.57879 73.60769 -11.29297 1.000 94.40039 78 SER A N 1
ATOM 1950 C CA . SER B 2 78 ? -69.91267 73.34845 -12.56086 1.000 94.20331 78 SER A CA 1
ATOM 1951 C C . SER B 2 78 ? -68.58237 74.08503 -12.57617 1.000 93.63213 78 SER A C 1
ATOM 1952 O O . SER B 2 78 ? -68.37739 75.04535 -11.82942 1.000 93.77125 78 SER A O 1
ATOM 1954 N N . GLU B 2 79 ? -67.68372 73.62019 -13.44803 1.000 94.64026 79 GLU A N 1
ATOM 1955 C CA . GLU B 2 79 ? -66.35412 74.20146 -13.60884 1.000 94.23395 79 GLU A CA 1
ATOM 1956 C C . GLU B 2 79 ? -65.63059 74.28913 -12.27137 1.000 93.74409 79 GLU A C 1
ATOM 1957 O O . GLU B 2 79 ? -65.60325 75.35197 -11.64212 1.000 94.14726 79 GLU A O 1
ATOM 1959 N N . LEU B 2 80 ? -65.04394 73.18070 -11.82947 1.000 89.32546 80 LEU A N 1
ATOM 1960 C CA . LEU B 2 80 ? -64.40420 73.10447 -10.52667 1.000 89.20890 80 LEU A CA 1
ATOM 1961 C C . LEU B 2 80 ? -62.91851 72.79806 -10.67395 1.000 88.74502 80 LEU A C 1
ATOM 1962 O O . LEU B 2 80 ? -62.46096 72.29017 -11.70233 1.000 88.47047 80 LEU A O 1
ATOM 1964 N N . ILE B 2 81 ? -62.16754 73.11917 -9.62190 1.000 60.70960 81 ILE A N 1
ATOM 1965 C CA . ILE B 2 81 ? -60.74054 72.84830 -9.56463 1.000 60.47839 81 ILE A CA 1
ATOM 1966 C C . ILE B 2 81 ? -60.40398 72.28935 -8.19062 1.000 60.64247 81 ILE A C 1
ATOM 1967 O O . ILE B 2 81 ? -61.20061 72.36773 -7.25164 1.000 61.03132 81 ILE A O 1
ATOM 1969 N N . VAL B 2 82 ? -59.20752 71.71590 -8.07796 1.000 64.25700 82 VAL A N 1
ATOM 1970 C CA . VAL B 2 82 ? -58.75561 71.11943 -6.82821 1.000 64.56408 82 VAL A CA 1
ATOM 1971 C C . VAL B 2 82 ? -57.27110 71.39003 -6.64979 1.000 64.69709 82 VAL A C 1
ATOM 1972 O O . VAL B 2 82 ? -56.46831 71.06763 -7.53059 1.000 64.39008 82 VAL A O 1
ATOM 1974 N N . VAL B 2 83 ? -56.91331 71.97532 -5.51153 1.000 70.24984 83 VAL A N 1
ATOM 1975 C CA . VAL B 2 83 ? -55.53422 72.29981 -5.18906 1.000 70.62340 83 VAL A CA 1
ATOM 1976 C C . VAL B 2 83 ? -54.98371 71.32207 -4.15993 1.000 71.04081 83 VAL A C 1
ATOM 1977 O O . VAL B 2 83 ? -55.72938 70.66212 -3.43073 1.000 71.27980 83 VAL A O 1
ATOM 1979 N N . ILE B 2 84 ? -53.65527 71.23441 -4.11703 1.000 94.71860 84 ILE A N 1
ATOM 1980 C CA . ILE B 2 84 ? -52.94393 70.37845 -3.17259 1.000 95.55594 84 ILE A CA 1
ATOM 1981 C C . ILE B 2 84 ? -51.73438 71.13901 -2.64682 1.000 96.34374 84 ILE A C 1
ATOM 1982 O O . ILE B 2 84 ? -50.93496 71.66301 -3.43046 1.000 95.95607 84 ILE A O 1
ATOM 1987 N N . THR B 2 85 ? -51.60568 71.20683 -1.32182 1.000 96.64491 85 THR A N 1
ATOM 1988 C CA . THR B 2 85 ? -50.40657 71.75303 -0.68457 1.000 97.75692 85 THR A CA 1
ATOM 1989 C C . THR B 2 85 ? -49.37638 70.63995 -0.47348 1.000 98.23171 85 THR A C 1
ATOM 1990 O O . THR B 2 85 ? -48.89374 70.38922 0.63689 1.000 99.66921 85 THR A O 1
ATOM 1994 N N . ASP B 2 86 ? -49.05874 69.95427 -1.57832 1.000 93.33249 86 ASP A N 1
ATOM 1995 C CA . ASP B 2 86 ? -48.06839 68.88632 -1.54543 1.000 93.74051 86 ASP A CA 1
ATOM 1996 C C . ASP B 2 86 ? -46.70073 69.38872 -1.10038 1.000 94.73675 86 ASP A C 1
ATOM 1997 O O . ASP B 2 86 ? -45.90779 68.61214 -0.55405 1.000 96.04367 86 ASP A O 1
ATOM 1999 N N . GLY B 2 87 ? -46.41456 70.66996 -1.30777 1.000 99.22360 87 GLY A N 1
ATOM 2000 C CA . GLY B 2 87 ? -45.16514 71.25734 -0.87153 1.000 100.37699 87 GLY A CA 1
ATOM 2001 C C . GLY B 2 87 ? -45.35573 72.24106 0.26202 1.000 101.70362 87 GLY A C 1
ATOM 2002 O O . GLY B 2 87 ? -44.89531 73.38380 0.18721 1.000 102.10617 87 GLY A O 1
ATOM 2003 N N . LEU B 2 88 ? -46.03492 71.80389 1.32156 1.000 116.44859 88 LEU A N 1
ATOM 2004 C CA . LEU B 2 88 ? -46.24858 72.62995 2.50411 1.000 118.06190 88 LEU A CA 1
ATOM 2005 C C . LEU B 2 88 ? -45.59856 72.02052 3.73811 1.000 120.36887 88 LEU A C 1
ATOM 2006 O O . LEU B 2 88 ? -44.72896 72.65263 4.34682 1.000 121.87377 88 LEU A O 1
ATOM 2008 N N . HIS B 2 89 ? -45.99023 70.80561 4.12477 1.000 108.64038 89 HIS A N 1
ATOM 2009 C CA . HIS B 2 89 ? -45.39796 70.12233 5.27397 1.000 111.21598 89 HIS A CA 1
ATOM 2010 C C . HIS B 2 89 ? -44.11079 69.44007 4.82101 1.000 111.81075 89 HIS A C 1
ATOM 2011 O O . HIS B 2 89 ? -44.05225 68.23117 4.58430 1.000 112.59444 89 HIS A O 1
ATOM 2013 N N . ARG B 2 90 ? -43.05667 70.24442 4.69369 1.000 101.12238 90 ARG A N 1
ATOM 2014 C CA . ARG B 2 90 ? -41.74616 69.72613 4.32303 1.000 101.69446 90 ARG A CA 1
ATOM 2015 C C . ARG B 2 90 ? -40.90991 69.46458 5.56937 1.000 104.83477 90 ARG A C 1
ATOM 2016 O O . ARG B 2 90 ? -40.63134 68.30866 5.90809 1.000 106.48612 90 ARG A O 1
ATOM 2024 N N . HIS B 2 91 ? -40.52046 70.53563 6.26739 1.000 97.81542 91 HIS A N 1
ATOM 2025 C CA . HIS B 2 91 ? -39.74792 70.39459 7.49693 1.000 100.47305 91 HIS A CA 1
ATOM 2026 C C . HIS B 2 91 ? -40.48807 69.59240 8.55807 1.000 101.64153 91 HIS A C 1
ATOM 2027 O O . HIS B 2 91 ? -39.86086 69.12614 9.51584 1.000 103.92023 91 HIS A O 1
ATOM 2029 N N . ASN B 2 92 ? -41.80596 69.43078 8.41475 1.000 101.66007 92 ASN A N 1
ATOM 2030 C CA . ASN B 2 92 ? -42.55328 68.58014 9.33358 1.000 102.74214 92 ASN A CA 1
ATOM 2031 C C . ASN B 2 92 ? -42.08548 67.13335 9.24609 1.000 102.97318 92 ASN A C 1
ATOM 2032 O O . ASN B 2 92 ? -41.99903 66.43753 10.26482 1.000 105.11625 92 ASN A O 1
ATOM 2034 N N . LEU B 2 93 ? -41.77462 66.66308 8.03789 1.000 116.15543 93 LEU A N 1
ATOM 2035 C CA . LEU B 2 93 ? -41.31332 65.29419 7.85472 1.000 118.08436 93 LEU A CA 1
ATOM 2036 C C . LEU B 2 93 ? -39.79713 65.17223 7.86603 1.000 119.18122 93 LEU A C 1
ATOM 2037 O O . LEU B 2 93 ? -39.27907 64.08111 8.13207 1.000 121.17367 93 LEU A O 1
ATOM 2039 N N . ARG B 2 94 ? -39.07746 66.26356 7.59543 1.000 124.00082 94 ARG A N 1
ATOM 2040 C CA . ARG B 2 94 ? -37.62037 66.23687 7.57896 1.000 125.07313 94 ARG A CA 1
ATOM 2041 C C . ARG B 2 94 ? -37.01361 66.03162 8.95886 1.000 128.42908 94 ARG A C 1
ATOM 2042 O O . ARG B 2 94 ? -35.79062 65.89093 9.06070 1.000 129.33057 94 ARG A O 1
ATOM 2044 N N . LEU B 2 95 ? -37.82792 66.01296 10.01529 1.000 136.46412 95 LEU A N 1
ATOM 2045 C CA . LEU B 2 95 ? -37.28743 65.84673 11.35838 1.000 139.66883 95 LEU A CA 1
ATOM 2046 C C . LEU B 2 95 ? -36.86580 64.40799 11.62631 1.000 142.03278 95 LEU A C 1
ATOM 2047 O O . LEU B 2 95 ? -35.93228 64.17389 12.40083 1.000 144.33625 95 LEU A O 1
ATOM 2049 N N . TYR B 2 96 ? -37.52759 63.43817 10.99183 1.000 146.46213 96 TYR A N 1
ATOM 2050 C CA . TYR B 2 96 ? -37.27333 62.03235 11.29662 1.000 148.27444 96 TYR A CA 1
ATOM 2051 C C . TYR B 2 96 ? -35.85621 61.61622 10.91362 1.000 148.37446 96 TYR A C 1
ATOM 2052 O O . TYR B 2 96 ? -35.15441 60.97546 11.70438 1.000 150.48478 96 TYR A O 1
ATOM 2061 N N . LYS B 2 97 ? -35.41690 61.96565 9.70830 1.000 155.37427 97 LYS A N 1
ATOM 2062 C CA . LYS B 2 97 ? -34.10335 61.57652 9.21794 1.000 155.34138 97 LYS A CA 1
ATOM 2063 C C . LYS B 2 97 ? -33.35047 62.81717 8.76073 1.000 154.30847 97 LYS A C 1
ATOM 2064 O O . LYS B 2 97 ? -33.95813 63.82876 8.40035 1.000 151.93214 97 LYS A O 1
ATOM 2070 N N . ASN B 2 98 ? -32.01783 62.73879 8.79593 1.000 149.89381 98 ASN A N 1
ATOM 2071 C CA . ASN B 2 98 ? -31.19478 63.81263 8.24933 1.000 148.81267 98 ASN A CA 1
ATOM 2072 C C . ASN B 2 98 ? -31.61861 64.15218 6.82260 1.000 145.37819 98 ASN A C 1
ATOM 2073 O O . ASN B 2 98 ? -32.02267 65.28573 6.53331 1.000 143.29610 98 ASN A O 1
ATOM 2075 N N . VAL B 2 99 ? -31.55912 63.16288 5.92492 1.000 137.06718 99 VAL A N 1
ATOM 2076 C CA . VAL B 2 99 ? -32.04244 63.29791 4.55143 1.000 133.08205 99 VAL A CA 1
ATOM 2077 C C . VAL B 2 99 ? -31.47521 64.53570 3.86620 1.000 131.09321 99 VAL A C 1
ATOM 2078 O O . VAL B 2 99 ? -30.25574 64.71014 3.77938 1.000 132.34672 99 VAL A O 1
ATOM 2080 N N . SER B 2 100 ? -32.36110 65.40113 3.39176 1.000 106.65803 100 SER A N 1
ATOM 2081 C CA . SER B 2 100 ? -31.96277 66.63901 2.74687 1.000 105.79811 100 SER A CA 1
ATOM 2082 C C . SER B 2 100 ? -33.14345 67.59517 2.76591 1.000 104.19261 100 SER A C 1
ATOM 2083 O O . SER B 2 100 ? -34.28420 67.21422 3.04344 1.000 103.39439 100 SER A O 1
ATOM 2085 N N . THR B 2 101 ? -32.83747 68.85861 2.47470 1.000 102.12110 101 THR A N 1
ATOM 2086 C CA . THR B 2 101 ? -33.86753 69.88664 2.40890 1.000 100.60061 101 THR A CA 1
ATOM 2087 C C . THR B 2 101 ? -34.79875 69.65931 1.22375 1.000 97.74996 101 THR A C 1
ATOM 2088 O O . THR B 2 101 ? -36.02330 69.77442 1.35577 1.000 96.73802 101 THR A O 1
ATOM 2090 N N . THR B 2 102 ? -34.23874 69.32807 0.05831 1.000 99.71576 102 THR A N 1
ATOM 2091 C CA . THR B 2 102 ? -35.06445 69.06901 -1.11599 1.000 97.19634 102 THR A CA 1
ATOM 2092 C C . THR B 2 102 ? -35.61215 67.64688 -1.13109 1.000 97.15914 102 THR A C 1
ATOM 2093 O O . THR B 2 102 ? -36.65930 67.39752 -1.74086 1.000 95.43420 102 THR A O 1
ATOM 2095 N N . GLU B 2 103 ? -34.92759 66.70694 -0.47367 1.000 95.08597 103 GLU A N 1
ATOM 2096 C CA . GLU B 2 103 ? -35.42521 65.33552 -0.41754 1.000 95.21218 103 GLU A CA 1
ATOM 2097 C C . GLU B 2 103 ? -36.69706 65.24412 0.41758 1.000 94.92755 103 GLU A C 1
ATOM 2098 O O . GLU B 2 103 ? -37.60489 64.46579 0.09665 1.000 94.04262 103 GLU A O 1
ATOM 2100 N N . ALA B 2 104 ? -36.77871 66.03253 1.49328 1.000 88.84265 104 ALA A N 1
ATOM 2101 C CA . ALA B 2 104 ? -38.00346 66.08675 2.28482 1.000 88.57884 104 ALA A CA 1
ATOM 2102 C C . ALA B 2 104 ? -39.16888 66.59308 1.44701 1.000 86.44353 104 ALA A C 1
ATOM 2103 O O . ALA B 2 104 ? -40.27482 66.03782 1.50183 1.000 85.77649 104 ALA A O 1
ATOM 2105 N N . GLU B 2 105 ? -38.93622 67.65207 0.66752 1.000 86.49166 105 GLU A N 1
ATOM 2106 C CA . GLU B 2 105 ? -39.91609 68.10177 -0.31363 1.000 84.64065 105 GLU A CA 1
ATOM 2107 C C . GLU B 2 105 ? -40.34480 66.94617 -1.20705 1.000 83.77124 105 GLU A C 1
ATOM 2108 O O . GLU B 2 105 ? -41.49046 66.49070 -1.14514 1.000 83.10345 105 GLU A O 1
ATOM 2110 N N . SER B 2 106 ? -39.39671 66.41267 -1.98736 1.000 77.22303 106 SER A N 1
ATOM 2111 C CA . SER B 2 106 ? -39.64635 65.27256 -2.86882 1.000 76.87879 106 SER A CA 1
ATOM 2112 C C . SER B 2 106 ? -40.55075 64.22239 -2.23142 1.000 77.17690 106 SER A C 1
ATOM 2113 O O . SER B 2 106 ? -41.57019 63.83679 -2.80904 1.000 76.24455 106 SER A O 1
ATOM 2115 N N . GLU B 2 107 ? -40.21863 63.78487 -1.01355 1.000 76.17466 107 GLU A N 1
ATOM 2116 C CA . GLU B 2 107 ? -41.00290 62.73396 -0.36566 1.000 76.82380 107 GLU A CA 1
ATOM 2117 C C . GLU B 2 107 ? -42.40581 63.21250 0.00757 1.000 75.75764 107 GLU A C 1
ATOM 2118 O O . GLU B 2 107 ? -43.38416 62.47059 -0.15849 1.000 75.45605 107 GLU A O 1
ATOM 2120 N N . ALA B 2 108 ? -42.53085 64.44278 0.51666 1.000 90.13299 108 ALA A N 1
ATOM 2121 C CA . ALA B 2 108 ? -43.84193 64.93850 0.93335 1.000 89.39533 108 ALA A CA 1
ATOM 2122 C C . ALA B 2 108 ? -44.76558 65.13767 -0.26506 1.000 87.59695 108 ALA A C 1
ATOM 2123 O O . ALA B 2 108 ? -45.93269 64.72594 -0.24169 1.000 87.13385 108 ALA A O 1
ATOM 2125 N N . ALA B 2 109 ? -44.25877 65.77677 -1.32208 1.000 95.03492 109 ALA A N 1
ATOM 2126 C CA . ALA B 2 109 ? -45.02902 65.90555 -2.55454 1.000 92.89238 109 ALA A CA 1
ATOM 2127 C C . ALA B 2 109 ? -45.32176 64.54573 -3.17501 1.000 92.79094 109 ALA A C 1
ATOM 2128 O O . ALA B 2 109 ? -46.36005 64.37228 -3.82367 1.000 91.53975 109 ALA A O 1
ATOM 2130 N N . GLY B 2 110 ? -44.43559 63.56616 -2.97581 1.000 92.83092 110 GLY A N 1
ATOM 2131 C CA . GLY B 2 110 ? -44.72143 62.22263 -3.44520 1.000 93.36493 110 GLY A CA 1
ATOM 2132 C C . GLY B 2 110 ? -45.88687 61.58800 -2.71362 1.000 93.63294 110 GLY A C 1
ATOM 2133 O O . GLY B 2 110 ? -46.72282 60.92343 -3.32569 1.000 93.41429 110 GLY A O 1
ATOM 2134 N N . LEU B 2 111 ? -45.96604 61.78870 -1.39636 1.000 93.25928 111 LEU A N 1
ATOM 2135 C CA . LEU B 2 111 ? -47.12650 61.29244 -0.65517 1.000 93.61989 111 LEU A CA 1
ATOM 2136 C C . LEU B 2 111 ? -48.39702 62.04818 -1.04384 1.000 92.06097 111 LEU A C 1
ATOM 2137 O O . LEU B 2 111 ? -49.49565 61.46923 -1.07866 1.000 92.02185 111 LEU A O 1
ATOM 2139 N N . GLY B 2 112 ? -48.26437 63.34329 -1.33960 1.000 94.22325 112 GLY A N 1
ATOM 2140 C CA . GLY B 2 112 ? -49.39915 64.09167 -1.85898 1.000 92.46291 112 GLY A CA 1
ATOM 2141 C C . GLY B 2 112 ? -49.92093 63.51054 -3.15953 1.000 91.51355 112 GLY A C 1
ATOM 2142 O O . GLY B 2 112 ? -51.12463 63.29551 -3.32465 1.000 91.11939 112 GLY A O 1
ATOM 2143 N N . GLN B 2 113 ? -49.01476 63.23666 -4.10094 1.000 85.36394 113 GLN A N 1
ATOM 2144 C CA . GLN B 2 113 ? -49.41621 62.58136 -5.34268 1.000 85.12742 113 GLN A CA 1
ATOM 2145 C C . GLN B 2 113 ? -49.91743 61.16474 -5.09259 1.000 86.20872 113 GLN A C 1
ATOM 2146 O O . GLN B 2 113 ? -50.72540 60.64362 -5.87147 1.000 86.11709 113 GLN A O 1
ATOM 2152 N N . LYS B 2 114 ? -49.44449 60.52666 -4.02061 1.000 85.24218 114 LYS A N 1
ATOM 2153 C CA . LYS B 2 114 ? -49.95112 59.21107 -3.65359 1.000 86.58757 114 LYS A CA 1
ATOM 2154 C C . LYS B 2 114 ? -51.43467 59.27899 -3.33152 1.000 86.13604 114 LYS A C 1
ATOM 2155 O O . LYS B 2 114 ? -52.22716 58.48131 -3.84351 1.000 86.53525 114 LYS A O 1
ATOM 2157 N N . TRP B 2 115 ? -51.83449 60.23521 -2.48837 1.000 83.33697 115 TRP A N 1
ATOM 2158 C CA . TRP B 2 115 ? -53.26958 60.42447 -2.28011 1.000 82.87229 115 TRP A CA 1
ATOM 2159 C C . TRP B 2 115 ? -53.96103 60.82226 -3.57538 1.000 81.60488 115 TRP A C 1
ATOM 2160 O O . TRP B 2 115 ? -55.07359 60.36233 -3.85714 1.000 81.67569 115 TRP A O 1
ATOM 2171 N N . VAL B 2 116 ? -53.33001 61.69954 -4.36233 1.000 84.13274 116 VAL A N 1
ATOM 2172 C CA . VAL B 2 116 ? -53.90855 62.10493 -5.63882 1.000 83.17512 116 VAL A CA 1
ATOM 2173 C C . VAL B 2 116 ? -54.23604 60.89849 -6.50606 1.000 83.90000 116 VAL A C 1
ATOM 2174 O O . VAL B 2 116 ? -55.19630 60.92906 -7.28365 1.000 83.53133 116 VAL A O 1
ATOM 2176 N N . ALA B 2 117 ? -53.45767 59.82774 -6.38007 1.000 89.05758 117 ALA A N 1
ATOM 2177 C CA . ALA B 2 117 ? -53.76280 58.56368 -7.03253 1.000 90.24425 117 ALA A CA 1
ATOM 2178 C C . ALA B 2 117 ? -54.58326 57.62421 -6.15659 1.000 91.42230 117 ALA A C 1
ATOM 2179 O O . ALA B 2 117 ? -55.14669 56.65493 -6.67699 1.000 92.49195 117 ALA A O 1
ATOM 2181 N N . ASP B 2 118 ? -54.66546 57.88275 -4.84812 1.000 90.95349 118 ASP A N 1
ATOM 2182 C CA . ASP B 2 118 ? -55.46678 57.05462 -3.95322 1.000 92.24542 118 ASP A CA 1
ATOM 2183 C C . ASP B 2 118 ? -56.96413 57.28907 -4.10218 1.000 91.67320 118 ASP A C 1
ATOM 2184 O O . ASP B 2 118 ? -57.75215 56.50831 -3.55972 1.000 93.19948 118 ASP A O 1
ATOM 2189 N N . ASN B 2 119 ? -57.37723 58.33952 -4.81067 1.000 97.74381 119 ASN A N 1
ATOM 2190 C CA . ASN B 2 119 ? -58.79685 58.61214 -5.00543 1.000 97.36994 119 ASN A CA 1
ATOM 2191 C C . ASN B 2 119 ? -59.03155 59.24071 -6.37354 1.000 96.02608 119 ASN A C 1
ATOM 2192 O O . ASN B 2 119 ? -59.82748 60.17498 -6.51674 1.000 95.06219 119 ASN A O 1
ATOM 2194 N N . ARG B 2 120 ? -58.33995 58.73173 -7.39577 1.000 100.09167 120 ARG A N 1
ATOM 2195 C CA . ARG B 2 120 ? -58.49115 59.28310 -8.73851 1.000 99.14142 120 ARG A CA 1
ATOM 2196 C C . ARG B 2 120 ? -59.84227 58.92908 -9.34508 1.000 99.55226 120 ARG A C 1
ATOM 2197 O O . ARG B 2 120 ? -60.33050 59.64349 -10.23145 1.000 98.72316 120 ARG A O 1
ATOM 2199 N N . GLN B 2 121 ? -60.45517 57.83421 -8.88760 1.000 104.53808 121 GLN A N 1
ATOM 2200 C CA . GLN B 2 121 ? -61.76745 57.45449 -9.39814 1.000 105.17923 121 GLN A CA 1
ATOM 2201 C C . GLN B 2 121 ? -62.80375 58.53016 -9.10049 1.000 104.07212 121 GLN A C 1
ATOM 2202 O O . GLN B 2 121 ? -63.64462 58.84119 -9.94998 1.000 103.83072 121 GLN A O 1
ATOM 2204 N N . PHE B 2 122 ? -62.74838 59.12277 -7.90422 1.000 81.85905 122 PHE A N 1
ATOM 2205 C CA . PHE B 2 122 ? -63.67454 60.20079 -7.56866 1.000 80.92478 122 PHE A CA 1
ATOM 2206 C C . PHE B 2 122 ? -63.43525 61.42507 -8.44424 1.000 79.64545 122 PHE A C 1
ATOM 2207 O O . PHE B 2 122 ? -64.38893 62.05125 -8.92492 1.000 79.30043 122 PHE A O 1
ATOM 2209 N N . LEU B 2 123 ? -62.16674 61.77133 -8.67549 1.000 90.60971 123 LEU A N 1
ATOM 2210 C CA . LEU B 2 123 ? -61.85480 62.92322 -9.51624 1.000 89.46312 123 LEU A CA 1
ATOM 2211 C C . LEU B 2 123 ? -62.36828 62.72878 -10.93817 1.000 89.63768 123 LEU A C 1
ATOM 2212 O O . LEU B 2 123 ? -62.92943 63.65494 -11.53691 1.000 89.07820 123 LEU A O 1
ATOM 2214 N N . GLU B 2 124 ? -62.18854 61.52859 -11.49652 1.000 106.87435 124 GLU A N 1
ATOM 2215 C CA . GLU B 2 124 ? -62.64736 61.28018 -12.86095 1.000 107.38488 124 GLU A CA 1
ATOM 2216 C C . GLU B 2 124 ? -64.16657 61.15312 -12.93994 1.000 107.91312 124 GLU A C 1
ATOM 2217 O O . GLU B 2 124 ? -64.76893 61.57119 -13.93753 1.000 107.91548 124 GLU A O 1
ATOM 2219 N N . ALA B 2 125 ? -64.80472 60.58878 -11.90805 1.000 100.20101 125 ALA A N 1
ATOM 2220 C CA . ALA B 2 125 ? -66.25578 60.44845 -11.91192 1.000 100.84147 125 ALA A CA 1
ATOM 2221 C C . ALA B 2 125 ? -66.95868 61.77568 -11.67185 1.000 99.81087 125 ALA A C 1
ATOM 2222 O O . ALA B 2 125 ? -68.12873 61.92097 -12.04303 1.000 100.24030 125 ALA A O 1
ATOM 2224 N N . ILE B 2 126 ? -66.27607 62.74327 -11.05516 1.000 99.00113 126 ILE A N 1
ATOM 2225 C CA . ILE B 2 126 ? -66.83405 64.08735 -10.98726 1.000 98.24334 126 ILE A CA 1
ATOM 2226 C C . ILE B 2 126 ? -67.05607 64.66220 -12.37839 1.000 98.06721 126 ILE A C 1
ATOM 2227 O O . ILE B 2 126 ? -67.96844 65.47261 -12.57431 1.000 98.00911 126 ILE A O 1
ATOM 2229 N N . GLY B 2 127 ? -66.22989 64.26185 -13.34998 1.000 114.75445 127 GLY A N 1
ATOM 2230 C CA . GLY B 2 127 ? -66.43009 64.69974 -14.71924 1.000 114.92679 127 GLY A CA 1
ATOM 2231 C C . GLY B 2 127 ? -67.60338 64.03065 -15.40152 1.000 116.08209 127 GLY A C 1
ATOM 2232 O O . GLY B 2 127 ? -68.17906 64.59463 -16.33695 1.000 116.37067 127 GLY A O 1
ATOM 2233 N N . GLN B 2 128 ? -67.96731 62.82314 -14.95864 1.000 113.67838 128 GLN A N 1
ATOM 2234 C CA . GLN B 2 128 ? -69.17337 62.17986 -15.46229 1.000 114.97180 128 GLN A CA 1
ATOM 2235 C C . GLN B 2 128 ? -70.42701 62.77828 -14.84104 1.000 114.88124 128 GLN A C 1
ATOM 2236 O O . GLN B 2 128 ? -71.49018 62.77291 -15.47084 1.000 115.75222 128 GLN A O 1
ATOM 2238 N N . CYS B 2 129 ? -70.31994 63.30036 -13.61899 1.000 109.76068 129 CYS A N 1
ATOM 2239 C CA . CYS B 2 129 ? -71.43563 63.96754 -12.96359 1.000 109.77271 129 CYS A CA 1
ATOM 2240 C C . CYS B 2 129 ? -71.65427 65.38642 -13.46780 1.000 109.15265 129 CYS A C 1
ATOM 2241 O O . CYS B 2 129 ? -72.66452 66.00273 -13.11046 1.000 109.38055 129 CYS A O 1
ATOM 2243 N N . GLY B 2 130 ? -70.73670 65.91923 -14.27855 1.000 106.74829 130 GLY A N 1
ATOM 2244 C CA . GLY B 2 130 ? -70.89066 67.21868 -14.90980 1.000 106.46614 130 GLY A CA 1
ATOM 2245 C C . GLY B 2 130 ? -69.79636 68.20885 -14.55881 1.000 105.45969 130 GLY A C 1
ATOM 2246 O O . GLY B 2 130 ? -69.50343 69.10500 -15.35605 1.000 105.40731 130 GLY A O 1
ATOM 2247 N N . ILE B 2 131 ? -69.18539 68.06389 -13.38439 1.000 97.51647 131 ILE A N 1
ATOM 2248 C CA . ILE B 2 131 ? -68.22290 69.04810 -12.90582 1.000 96.77017 131 ILE A CA 1
ATOM 2249 C C . ILE B 2 131 ? -66.83803 68.78963 -13.48570 1.000 96.34069 131 ILE A C 1
ATOM 2250 O O . ILE B 2 131 ? -66.38627 67.64418 -13.57138 1.000 96.47724 131 ILE A O 1
ATOM 2252 N N . SER B 2 132 ? -66.16550 69.86781 -13.88332 1.000 86.23436 132 SER A N 1
ATOM 2253 C CA . SER B 2 132 ? -64.80717 69.76592 -14.39197 1.000 85.89067 132 SER A CA 1
ATOM 2254 C C . SER B 2 132 ? -63.85163 69.34800 -13.27719 1.000 85.45759 132 SER A C 1
ATOM 2255 O O . SER B 2 132 ? -64.14927 69.47705 -12.08585 1.000 85.41067 132 SER A O 1
ATOM 2257 N N . TYR B 2 133 ? -62.68327 68.84590 -13.67857 1.000 77.70833 133 TYR A N 1
ATOM 2258 C CA . TYR B 2 133 ? -61.70132 68.30091 -12.74482 1.000 77.50669 133 TYR A CA 1
ATOM 2259 C C . TYR B 2 133 ? -60.31456 68.82586 -13.09494 1.000 77.20386 133 TYR A C 1
ATOM 2260 O O . TYR B 2 133 ? -59.74974 68.45749 -14.13143 1.000 77.39737 133 TYR A O 1
ATOM 2262 N N . LYS B 2 134 ? -59.76971 69.67763 -12.23106 1.000 69.83150 134 LYS A N 1
ATOM 2263 C CA . LYS B 2 134 ? -58.38872 70.12854 -12.31111 1.000 69.66939 134 LYS A CA 1
ATOM 2264 C C . LYS B 2 134 ? -57.57994 69.47773 -11.19465 1.000 69.73215 134 LYS A C 1
ATOM 2265 O O . LYS B 2 134 ? -58.12625 68.83552 -10.29374 1.000 69.90309 134 LYS A O 1
ATOM 2267 N N . VAL B 2 135 ? -56.25166 69.64850 -11.25696 1.000 70.84861 135 VAL A N 1
ATOM 2268 C CA . VAL B 2 135 ? -55.37588 68.99345 -10.28489 1.000 71.03829 135 VAL A CA 1
ATOM 2269 C C . VAL B 2 135 ? -54.13952 69.87249 -10.07021 1.000 71.12581 135 VAL A C 1
ATOM 2270 O O . VAL B 2 135 ? -53.07726 69.67154 -10.66281 1.000 71.28995 135 VAL A O 1
ATOM 2272 N N . ILE B 2 136 ? -54.28388 70.86279 -9.19524 1.000 62.61432 136 ILE A N 1
ATOM 2273 C CA . ILE B 2 136 ? -53.15822 71.69548 -8.80396 1.000 62.96695 136 ILE A CA 1
ATOM 2274 C C . ILE B 2 136 ? -52.28627 70.95832 -7.79791 1.000 63.35358 136 ILE A C 1
ATOM 2275 O O . ILE B 2 136 ? -52.76274 70.12599 -7.02058 1.000 63.45972 136 ILE A O 1
ATOM 2277 N N . HIS B 2 137 ? -50.99698 71.27594 -7.81456 1.000 78.99615 137 HIS A N 1
ATOM 2278 C CA . HIS B 2 137 ? -50.02354 70.56803 -6.99240 1.000 79.52288 137 HIS A CA 1
ATOM 2279 C C . HIS B 2 137 ? -49.11381 71.58053 -6.30064 1.000 80.22342 137 HIS A C 1
ATOM 2280 O O . HIS B 2 137 ? -49.39875 72.78339 -6.24828 1.000 80.41313 137 HIS A O 1
ATOM 2282 N N . TRP B 2 138 ? -47.98867 71.09020 -5.77651 1.000 79.98273 138 TRP A N 1
ATOM 2283 C CA . TRP B 2 138 ? -47.03005 71.92145 -5.05847 1.000 80.90298 138 TRP A CA 1
ATOM 2284 C C . TRP B 2 138 ? -46.41018 72.98053 -5.95883 1.000 80.95726 138 TRP A C 1
ATOM 2285 O O . TRP B 2 138 ? -46.72224 74.16955 -5.83554 1.000 81.29680 138 TRP A O 1
ATOM 2287 N N . GLU B 2 139 ? -45.52147 72.55072 -6.85933 1.000 82.98721 139 GLU A N 1
ATOM 2288 C CA . GLU B 2 139 ? -44.83721 73.48568 -7.74649 1.000 83.20124 139 GLU A CA 1
ATOM 2289 C C . GLU B 2 139 ? -45.80771 74.20739 -8.67255 1.000 82.61256 139 GLU A C 1
ATOM 2290 O O . GLU B 2 139 ? -45.60118 75.38684 -8.98092 1.000 83.06501 139 GLU A O 1
ATOM 2292 N N . GLU B 2 140 ? -46.87311 73.52527 -9.10607 1.000 81.58128 140 GLU A N 1
ATOM 2293 C CA . GLU B 2 140 ? -47.83572 74.11882 -10.03139 1.000 81.12587 140 GLU A CA 1
ATOM 2294 C C . GLU B 2 140 ? -48.37120 75.45434 -9.52841 1.000 81.55379 140 GLU A C 1
ATOM 2295 O O . GLU B 2 140 ? -48.75514 76.31326 -10.33193 1.000 81.61010 140 GLU A O 1
ATOM 2297 N N . LEU B 2 141 ? -48.41162 75.64792 -8.21021 1.000 65.70840 141 LEU A N 1
ATOM 2298 C CA . LEU B 2 141 ? -48.78261 76.92934 -7.62524 1.000 66.55632 141 LEU A CA 1
ATOM 2299 C C . LEU B 2 141 ? -47.57404 77.68664 -7.09264 1.000 67.78265 141 LEU A C 1
ATOM 2300 O O . LEU B 2 141 ? -47.32648 78.82649 -7.49873 1.000 68.52645 141 LEU A O 1
ATOM 2302 N N . LYS B 2 142 ? -46.78608 77.05451 -6.22565 1.000 81.11348 142 LYS A N 1
ATOM 2303 C CA . LYS B 2 142 ? -45.64488 77.70348 -5.59064 1.000 82.48921 142 LYS A CA 1
ATOM 2304 C C . LYS B 2 142 ? -44.45012 77.88074 -6.52991 1.000 82.61529 142 LYS A C 1
ATOM 2305 O O . LYS B 2 142 ? -43.32206 78.01995 -6.04616 1.000 83.62264 142 LYS A O 1
ATOM 2307 N N . SER B 2 143 ? -44.66417 77.89319 -7.84490 1.000 83.33264 143 SER A N 1
ATOM 2308 C CA . SER B 2 143 ? -43.57164 78.03048 -8.79580 1.000 83.56554 143 SER A CA 1
ATOM 2309 C C . SER B 2 143 ? -43.47403 79.41788 -9.41392 1.000 84.38984 143 SER A C 1
ATOM 2310 O O . SER B 2 143 ? -42.62907 79.62754 -10.28926 1.000 84.69830 143 SER A O 1
ATOM 2312 N N . VAL B 2 144 ? -44.29906 80.37010 -8.98558 1.000 77.86211 144 VAL A N 1
ATOM 2313 C CA . VAL B 2 144 ? -44.25509 81.70300 -9.56799 1.000 78.88741 144 VAL A CA 1
ATOM 2314 C C . VAL B 2 144 ? -44.74194 82.73206 -8.56019 1.000 80.25217 144 VAL A C 1
ATOM 2315 O O . VAL B 2 144 ? -45.73648 82.50707 -7.86570 1.000 79.94415 144 VAL A O 1
ATOM 2317 N N . ALA B 2 145 ? -44.02277 83.85670 -8.49046 1.000 85.43411 145 ALA A N 1
ATOM 2318 C CA . ALA B 2 145 ? -44.40414 85.01696 -7.67971 1.000 87.26474 145 ALA A CA 1
ATOM 2319 C C . ALA B 2 145 ? -44.46014 84.67877 -6.18982 1.000 87.88382 145 ALA A C 1
ATOM 2320 O O . ALA B 2 145 ? -45.46713 84.90668 -5.51609 1.000 88.27892 145 ALA A O 1
ATOM 2322 N N . PHE B 2 146 ? -43.35418 84.14293 -5.66989 1.000 91.35069 146 PHE A N 1
ATOM 2323 C CA . PHE B 2 146 ? -43.22093 83.86517 -4.24802 1.000 92.29889 146 PHE A CA 1
ATOM 2324 C C . PHE B 2 146 ? -42.27427 84.82020 -3.53672 1.000 94.84822 146 PHE A C 1
ATOM 2325 O O . PHE B 2 146 ? -42.26515 84.84658 -2.30167 1.000 96.20726 146 PHE A O 1
ATOM 2327 N N . ASN B 2 147 ? -41.48022 85.59888 -4.27537 1.000 85.95525 147 ASN A N 1
ATOM 2328 C CA . ASN B 2 147 ? -40.61672 86.59363 -3.64941 1.000 88.65172 147 ASN A CA 1
ATOM 2329 C C . ASN B 2 147 ? -41.42226 87.80021 -3.18560 1.000 90.66038 147 ASN A C 1
ATOM 2330 O O . ASN B 2 147 ? -41.31766 88.21892 -2.02747 1.000 92.82067 147 ASN A O 1
ATOM 2332 N N . ARG B 2 148 ? -42.23436 88.36929 -4.08092 1.000 91.54535 148 ARG A N 1
ATOM 2333 C CA . ARG B 2 148 ? -43.12060 89.45962 -3.68979 1.000 93.46624 148 ARG A CA 1
ATOM 2334 C C . ARG B 2 148 ? -44.15701 88.99632 -2.67436 1.000 93.26804 148 ARG A C 1
ATOM 2335 O O . ARG B 2 148 ? -44.53797 89.76153 -1.78156 1.000 95.65661 148 ARG A O 1
ATOM 2337 N N . TYR B 2 149 ? -44.60611 87.74313 -2.77783 1.000 96.52499 149 TYR A N 1
ATOM 2338 C CA . TYR B 2 149 ? -45.58769 87.22205 -1.83006 1.000 96.31971 149 TYR A CA 1
ATOM 2339 C C . TYR B 2 149 ? -44.99798 87.11200 -0.42695 1.000 98.19634 149 TYR A C 1
ATOM 2340 O O . TYR B 2 149 ? -45.60618 87.56344 0.55232 1.000 100.10736 149 TYR A O 1
ATOM 2342 N N . LEU B 2 150 ? -43.81178 86.50859 -0.30815 1.000 85.86745 150 LEU A N 1
ATOM 2343 C CA . LEU B 2 150 ? -43.15194 86.43378 0.99202 1.000 87.89824 150 LEU A CA 1
ATOM 2344 C C . LEU B 2 150 ? -42.78328 87.81843 1.50603 1.000 91.32547 150 LEU A C 1
ATOM 2345 O O . LEU B 2 150 ? -42.82598 88.06721 2.71783 1.000 93.70734 150 LEU A O 1
ATOM 2347 N N . GLN B 2 151 ? -42.43580 88.73504 0.59972 1.000 95.44853 151 GLN A N 1
ATOM 2348 C CA . GLN B 2 151 ? -42.14709 90.10570 1.00473 1.000 98.93117 151 GLN A CA 1
ATOM 2349 C C . GLN B 2 151 ? -43.37777 90.77068 1.60977 1.000 100.63491 151 GLN A C 1
ATOM 2350 O O . GLN B 2 151 ? -43.28471 91.44458 2.64056 1.000 103.87098 151 GLN A O 1
ATOM 2352 N N . ILE B 2 152 ? -44.54432 90.58505 0.98780 1.000 85.40996 152 ILE A N 1
ATOM 2353 C CA . ILE B 2 152 ? -45.77256 91.15905 1.53273 1.000 86.98500 152 ILE A CA 1
ATOM 2354 C C . ILE B 2 152 ? -46.16095 90.49089 2.84757 1.000 87.61189 152 ILE A C 1
ATOM 2355 O O . ILE B 2 152 ? -46.66863 91.15176 3.76404 1.000 90.51199 152 ILE A O 1
ATOM 2357 N N . VAL B 2 153 ? -45.92565 89.18170 2.96097 1.000 86.08034 153 VAL A N 1
ATOM 2358 C CA . VAL B 2 153 ? -46.18661 88.49141 4.22073 1.000 86.81464 153 VAL A CA 1
ATOM 2359 C C . VAL B 2 153 ? -45.33645 89.07234 5.34467 1.000 90.45524 153 VAL A C 1
ATOM 2360 O O . VAL B 2 153 ? -45.83956 89.36493 6.43569 1.000 93.04847 153 VAL A O 1
ATOM 2362 N N . GLU B 2 154 ? -44.04085 89.26686 5.08750 1.000 93.47456 154 GLU A N 1
ATOM 2363 C CA . GLU B 2 154 ? -43.17258 89.86703 6.09610 1.000 97.15682 154 GLU A CA 1
ATOM 2364 C C . GLU B 2 154 ? -43.52965 91.32699 6.35676 1.000 100.76709 154 GLU A C 1
ATOM 2365 O O . GLU B 2 154 ? -43.37178 91.80959 7.48405 1.000 104.39888 154 GLU A O 1
ATOM 2367 N N . GLU B 2 155 ? -44.00599 92.04428 5.33507 1.000 108.78984 155 GLU A N 1
ATOM 2368 C CA . GLU B 2 155 ? -44.42103 93.42998 5.52593 1.000 112.32638 155 GLU A CA 1
ATOM 2369 C C . GLU B 2 155 ? -45.65507 93.52477 6.41042 1.000 113.93661 155 GLU A C 1
ATOM 2370 O O . GLU B 2 155 ? -45.81603 94.50392 7.14793 1.000 118.01574 155 GLU A O 1
ATOM 2372 N N . GLU B 2 156 ? -46.53934 92.52996 6.34035 1.000 118.70022 156 GLU A N 1
ATOM 2373 C CA . GLU B 2 156 ? -47.64821 92.46582 7.28488 1.000 120.24161 156 GLU A CA 1
ATOM 2374 C C . GLU B 2 156 ? -47.19336 91.98645 8.65883 1.000 122.36083 156 GLU A C 1
ATOM 2375 O O . GLU B 2 156 ? -47.78165 92.37848 9.67317 1.000 125.59455 156 GLU A O 1
ATOM 2377 N N . TYR B 2 157 ? -46.15405 91.14993 8.71227 1.000 113.46614 157 TYR A N 1
ATOM 2378 C CA . TYR B 2 157 ? -45.63728 90.60753 9.96384 1.000 115.38618 157 TYR A CA 1
ATOM 2379 C C . TYR B 2 157 ? -44.42181 91.37409 10.48245 1.000 118.98857 157 TYR A C 1
ATOM 2380 O O . TYR B 2 157 ? -43.59757 90.81100 11.21091 1.000 119.87552 157 TYR A O 1
ATOM 2382 N N . GLU B 2 158 ? -44.28238 92.64610 10.10882 1.000 121.04804 158 GLU A N 1
ATOM 2383 C CA . GLU B 2 158 ? -43.20591 93.49538 10.60309 1.000 124.95142 158 GLU A CA 1
ATOM 2384 C C . GLU B 2 158 ? -43.67206 94.46489 11.68679 1.000 130.18334 158 GLU A C 1
ATOM 2385 O O . GLU B 2 158 ? -43.01394 95.48359 11.92470 1.000 133.93170 158 GLU A O 1
ATOM 2387 N N . LYS B 2 159 ? -44.78819 94.16865 12.34932 1.000 129.28762 159 LYS A N 1
ATOM 2388 C CA . LYS B 2 159 ? -45.29850 95.02070 13.41426 1.000 134.48513 159 LYS A CA 1
ATOM 2389 C C . LYS B 2 159 ? -46.24347 94.20711 14.28662 1.000 134.48152 159 LYS A C 1
ATOM 2390 O O . LYS B 2 159 ? -46.99990 93.37440 13.77978 1.000 130.47359 159 LYS A O 1
ATOM 2392 N N . PRO B 2 160 ? -46.20200 94.46259 15.59407 1.000 129.71623 160 PRO A N 1
ATOM 2393 C CA . PRO B 2 160 ? -47.01242 93.72964 16.55962 1.000 130.51031 160 PRO A CA 1
ATOM 2394 C C . PRO B 2 160 ? -48.44217 94.24929 16.66222 1.000 131.93072 160 PRO A C 1
ATOM 2395 O O . PRO B 2 160 ? -49.18485 93.79782 17.54048 1.000 133.41113 160 PRO A O 1
ATOM 2397 N N . ASN B 2 161 ? -48.84666 95.17551 15.79312 1.000 132.49938 161 ASN A N 1
ATOM 2398 C CA . ASN B 2 161 ? -50.19236 95.73494 15.84358 1.000 134.06318 161 ASN A CA 1
ATOM 2399 C C . ASN B 2 161 ? -51.20209 94.89679 15.06991 1.000 129.02077 161 ASN A C 1
ATOM 2400 O O . ASN B 2 161 ? -52.35162 94.75841 15.50244 1.000 129.87172 161 ASN A O 1
ATOM 2402 N N . SER B 2 162 ? -50.79841 94.33755 13.93303 1.000 122.57116 162 SER A N 1
ATOM 2403 C CA . SER B 2 162 ? -51.71431 93.55301 13.11964 1.000 117.89882 162 SER A CA 1
ATOM 2404 C C . SER B 2 162 ? -52.00692 92.21098 13.78005 1.000 116.19591 162 SER A C 1
ATOM 2405 O O . SER B 2 162 ? -51.15192 91.61986 14.44563 1.000 116.73767 162 SER A O 1
ATOM 2407 N N . GLU B 2 163 ? -53.23837 91.73021 13.58838 1.000 112.13368 163 GLU A N 1
ATOM 2408 C CA . GLU B 2 163 ? -53.61417 90.40559 14.06539 1.000 110.13612 163 GLU A CA 1
ATOM 2409 C C . GLU B 2 163 ? -52.86169 89.29118 13.35040 1.000 105.46456 163 GLU A C 1
ATOM 2410 O O . GLU B 2 163 ? -52.98788 88.12767 13.74978 1.000 103.88149 163 GLU A O 1
ATOM 2412 N N . PHE B 2 164 ? -52.09887 89.61745 12.30143 1.000 103.44771 164 PHE A N 1
ATOM 2413 C CA . PHE B 2 164 ? -51.21401 88.63579 11.68522 1.000 99.70509 164 PHE A CA 1
ATOM 2414 C C . PHE B 2 164 ? -50.24592 88.05170 12.70264 1.000 101.29371 164 PHE A C 1
ATOM 2415 O O . PHE B 2 164 ? -49.87664 86.87678 12.60736 1.000 98.59616 164 PHE A O 1
ATOM 2417 N N . ARG B 2 165 ? -49.83800 88.85027 13.69055 1.000 110.83197 165 ARG A N 1
ATOM 2418 C CA . ARG B 2 165 ? -49.01971 88.32544 14.77698 1.000 112.95835 165 ARG A CA 1
ATOM 2419 C C . ARG B 2 165 ? -49.82723 87.42354 15.70177 1.000 113.47619 165 ARG A C 1
ATOM 2420 O O . ARG B 2 165 ? -49.29532 86.43623 16.22054 1.000 113.03326 165 ARG A O 1
ATOM 2428 N N . SER B 2 166 ? -51.10905 87.73357 15.91046 1.000 109.60941 166 SER A N 1
ATOM 2429 C CA . SER B 2 166 ? -51.95782 86.86572 16.72265 1.000 110.02343 166 SER A CA 1
ATOM 2430 C C . SER B 2 166 ? -52.15270 85.51076 16.05167 1.000 105.01799 166 SER A C 1
ATOM 2431 O O . SER B 2 166 ? -52.04037 84.45962 16.69591 1.000 104.85036 166 SER A O 1
ATOM 2433 N N . ILE B 2 167 ? -52.44785 85.51778 14.74937 1.000 101.15559 167 ILE A N 1
ATOM 2434 C CA . ILE B 2 167 ? -52.55911 84.26494 14.01011 1.000 96.57058 167 ILE A CA 1
ATOM 2435 C C . ILE B 2 167 ? -51.22229 83.53771 13.96351 1.000 95.34011 167 ILE A C 1
ATOM 2436 O O . ILE B 2 167 ? -51.17368 82.30228 14.03255 1.000 93.33349 167 ILE A O 1
ATOM 2438 N N . ILE B 2 168 ? -50.12603 84.29135 13.84443 1.000 96.69373 168 ILE A N 1
ATOM 2439 C CA . ILE B 2 168 ? -48.79657 83.69506 13.88835 1.000 96.09043 168 ILE A CA 1
ATOM 2440 C C . ILE B 2 168 ? -48.58101 82.94666 15.19558 1.000 98.44798 168 ILE A C 1
ATOM 2441 O O . ILE B 2 168 ? -48.14804 81.79138 15.19621 1.000 96.60287 168 ILE A O 1
ATOM 2443 N N . ASP B 2 169 ? -48.90602 83.58639 16.32166 1.000 102.80791 169 ASP A N 1
ATOM 2444 C CA . ASP B 2 169 ? -48.71785 82.95571 17.62511 1.000 105.69645 169 ASP A CA 1
ATOM 2445 C C . ASP B 2 169 ? -49.64295 81.75664 17.80798 1.000 103.82058 169 ASP A C 1
ATOM 2446 O O . ASP B 2 169 ? -49.24267 80.74317 18.39100 1.000 104.06926 169 ASP A O 1
ATOM 2448 N N . ASN B 2 170 ? -50.87897 81.84496 17.31049 1.000 102.07746 170 ASN A N 1
ATOM 2449 C CA . ASN B 2 170 ? -51.81218 80.72879 17.45083 1.000 100.36522 170 ASN A CA 1
ATOM 2450 C C . ASN B 2 170 ? -51.34038 79.50975 16.66299 1.000 96.17099 170 ASN A C 1
ATOM 2451 O O . ASN B 2 170 ? -51.24236 78.39889 17.20779 1.000 96.17897 170 ASN A O 1
ATOM 2453 N N . LEU B 2 171 ? -51.05269 79.69667 15.37101 1.000 92.82435 171 LEU A N 1
ATOM 2454 C CA . LEU B 2 171 ? -50.53493 78.59674 14.56530 1.000 89.18921 171 LEU A CA 1
ATOM 2455 C C . LEU B 2 171 ? -49.19630 78.10120 15.09496 1.000 90.40851 171 LEU A C 1
ATOM 2456 O O . LEU B 2 171 ? -48.88692 76.90811 14.98596 1.000 88.73780 171 LEU A O 1
ATOM 2458 N N . THR B 2 172 ? -48.40040 78.99286 15.69095 1.000 93.58251 172 THR A N 1
ATOM 2459 C CA . THR B 2 172 ? -47.12802 78.58462 16.26779 1.000 95.19536 172 THR A CA 1
ATOM 2460 C C . THR B 2 172 ? -47.33704 77.68696 17.47630 1.000 97.46460 172 THR A C 1
ATOM 2461 O O . THR B 2 172 ? -46.63694 76.68685 17.63216 1.000 97.02012 172 THR A O 1
ATOM 2463 N N . GLN B 2 173 ? -48.29852 78.02240 18.33881 1.000 100.14080 173 GLN A N 1
ATOM 2464 C CA . GLN B 2 173 ? -48.60762 77.15486 19.47174 1.000 102.45984 173 GLN A CA 1
ATOM 2465 C C . GLN B 2 173 ? -49.12258 75.80197 18.99810 1.000 99.06474 173 GLN A C 1
ATOM 2466 O O . GLN B 2 173 ? -48.74838 74.75452 19.54617 1.000 99.81333 173 GLN A O 1
ATOM 2468 N N . THR B 2 174 ? -49.97450 75.80588 17.97046 1.000 118.32307 174 THR A N 1
ATOM 2469 C CA . THR B 2 174 ? -50.47936 74.55219 17.41599 1.000 115.14156 174 THR A CA 1
ATOM 2470 C C . THR B 2 174 ? -49.33649 73.66817 16.92283 1.000 113.34954 174 THR A C 1
ATOM 2471 O O . THR B 2 174 ? -49.16265 72.52688 17.37866 1.000 113.80262 174 THR A O 1
ATOM 2473 N N . HIS B 2 175 ? -48.54063 74.18766 15.98483 1.000 105.75489 175 HIS A N 1
ATOM 2474 C CA . HIS B 2 175 ? -47.42548 73.42165 15.44524 1.000 104.16679 175 HIS A CA 1
ATOM 2475 C C . HIS B 2 175 ? -46.36996 73.11573 16.49855 1.000 107.36540 175 HIS A C 1
ATOM 2476 O O . HIS B 2 175 ? -45.64762 72.12697 16.35985 1.000 106.70415 175 HIS A O 1
ATOM 2478 N N . LEU B 2 176 ? -46.28839 73.91283 17.56560 1.000 112.32861 176 LEU A N 1
ATOM 2479 C CA . LEU B 2 176 ? -45.32138 73.64886 18.62277 1.000 115.83821 176 LEU A CA 1
ATOM 2480 C C . LEU B 2 176 ? -45.73587 72.44144 19.44686 1.000 117.19938 176 LEU A C 1
ATOM 2481 O O . LEU B 2 176 ? -44.91560 71.56271 19.72820 1.000 118.00218 176 LEU A O 1
ATOM 2483 N N . GLU B 2 177 ? -47.00794 72.38259 19.84889 1.000 115.08739 177 GLU A N 1
ATOM 2484 C CA . GLU B 2 177 ? -47.50229 71.17930 20.51092 1.000 116.12142 177 GLU A CA 1
ATOM 2485 C C . GLU B 2 177 ? -47.34992 69.95996 19.60831 1.000 112.67039 177 GLU A C 1
ATOM 2486 O O . GLU B 2 177 ? -46.94822 68.88049 20.06823 1.000 113.92417 177 GLU A O 1
ATOM 2488 N N . LYS B 2 178 ? -47.63997 70.12182 18.31224 1.000 116.40922 178 LYS A N 1
ATOM 2489 C CA . LYS B 2 178 ? -47.51766 69.00326 17.37970 1.000 113.37165 178 LYS A CA 1
ATOM 2490 C C . LYS B 2 178 ? -46.07687 68.50516 17.29155 1.000 113.84146 178 LYS A C 1
ATOM 2491 O O . LYS B 2 178 ? -45.81394 67.30327 17.41962 1.000 114.20588 178 LYS A O 1
ATOM 2493 N N . LEU B 2 179 ? -45.12607 69.41941 17.07525 1.000 99.43649 179 LEU A N 1
ATOM 2494 C CA . LEU B 2 179 ? -43.72570 69.03247 16.94933 1.000 99.92331 179 LEU A CA 1
ATOM 2495 C C . LEU B 2 179 ? -43.15906 68.51810 18.26526 1.000 103.99315 179 LEU A C 1
ATOM 2496 O O . LEU B 2 179 ? -42.26544 67.66632 18.25728 1.000 104.53381 179 LEU A O 1
ATOM 2498 N N . VAL B 2 180 ? -43.66207 69.00971 19.39985 1.000 109.23342 180 VAL A N 1
ATOM 2499 C CA . VAL B 2 180 ? -43.22781 68.48367 20.68810 1.000 113.50168 180 VAL A CA 1
ATOM 2500 C C . VAL B 2 180 ? -43.67211 67.03863 20.85691 1.000 113.47840 180 VAL A C 1
ATOM 2501 O O . VAL B 2 180 ? -42.88206 66.17877 21.26471 1.000 115.41100 180 VAL A O 1
ATOM 2503 N N . ASN B 2 181 ? -44.93634 66.74910 20.53432 1.000 132.51742 181 ASN A N 1
ATOM 2504 C CA . ASN B 2 181 ? -45.40060 65.36669 20.58545 1.000 132.42586 181 ASN A CA 1
ATOM 2505 C C . ASN B 2 181 ? -44.66298 64.48990 19.58026 1.000 130.02752 181 ASN A C 1
ATOM 2506 O O . ASN B 2 181 ? -44.44169 63.30105 19.83906 1.000 131.39175 181 ASN A O 1
ATOM 2508 N N . PHE B 2 182 ? -44.27176 65.05576 18.43547 1.000 121.84942 182 PHE A N 1
ATOM 2509 C CA . PHE B 2 182 ? -43.56597 64.27498 17.42295 1.000 119.73354 182 PHE A CA 1
ATOM 2510 C C . PHE B 2 182 ? -42.15099 63.92936 17.87516 1.000 122.23942 182 PHE A C 1
ATOM 2511 O O . PHE B 2 182 ? -41.75261 62.75862 17.86335 1.000 123.09051 182 PHE A O 1
ATOM 2513 N N . LEU B 2 183 ? -41.37342 64.93852 18.27442 1.000 108.92567 183 LEU A N 1
ATOM 2514 C CA . LEU B 2 183 ? -40.01154 64.70406 18.73691 1.000 111.55093 183 LEU A CA 1
ATOM 2515 C C . LEU B 2 183 ? -39.96926 63.98487 20.07792 1.000 115.88781 183 LEU A C 1
ATOM 2516 O O . LEU B 2 183 ? -38.91236 63.46724 20.45438 1.000 118.28686 183 LEU A O 1
ATOM 2518 N N . LEU B 2 184 ? -41.08803 63.94092 20.80671 1.000 121.92044 184 LEU A N 1
ATOM 2519 C CA . LEU B 2 184 ? -41.13308 63.19023 22.05501 1.000 126.60928 184 LEU A CA 1
ATOM 2520 C C . LEU B 2 184 ? -40.99402 61.69045 21.83268 1.000 127.01670 184 LEU A C 1
ATOM 2521 O O . LEU B 2 184 ? -40.70766 60.95930 22.78664 1.000 131.90681 184 LEU A O 1
ATOM 2523 N N . GLU B 2 185 ? -41.19417 61.21767 20.60235 1.000 145.26209 185 GLU A N 1
ATOM 2524 C CA . GLU B 2 185 ? -41.00734 59.80983 20.27586 1.000 145.53614 185 GLU A CA 1
ATOM 2525 C C . GLU B 2 185 ? -39.57760 59.50491 19.84630 1.000 145.85908 185 GLU A C 1
ATOM 2526 O O . GLU B 2 185 ? -39.04422 58.44180 20.18098 1.000 148.44932 185 GLU A O 1
ATOM 2528 N N . THR B 2 186 ? -38.94378 60.41856 19.11332 1.000 138.70451 186 THR A N 1
ATOM 2529 C CA . THR B 2 186 ? -37.57323 60.24350 18.64266 1.000 138.88565 186 THR A CA 1
ATOM 2530 C C . THR B 2 186 ? -36.79878 61.52523 18.91531 1.000 139.50806 186 THR A C 1
ATOM 2531 O O . THR B 2 186 ? -37.04876 62.55332 18.27720 1.000 136.71784 186 THR A O 1
ATOM 2533 N N . ARG B 2 187 ? -35.86363 61.46463 19.86074 1.000 137.76464 187 ARG A N 1
ATOM 2534 C CA . ARG B 2 187 ? -34.98896 62.58630 20.17051 1.000 139.01978 187 ARG A CA 1
ATOM 2535 C C . ARG B 2 187 ? -33.71980 62.58878 19.32735 1.000 137.94972 187 ARG A C 1
ATOM 2536 O O . ARG B 2 187 ? -32.77857 63.32237 19.64708 1.000 139.70070 187 ARG A O 1
ATOM 2538 N N . ASP B 2 188 ? -33.67409 61.78770 18.26443 1.000 140.81353 188 ASP A N 1
ATOM 2539 C CA . ASP B 2 188 ? -32.50797 61.69062 17.39732 1.000 139.88575 188 ASP A CA 1
ATOM 2540 C C . ASP B 2 188 ? -32.50597 62.72811 16.28253 1.000 136.12326 188 ASP A C 1
ATOM 2541 O O . ASP B 2 188 ? -31.60134 62.70974 15.44062 1.000 135.07948 188 ASP A O 1
ATOM 2543 N N . SER B 2 189 ? -33.49294 63.62699 16.25463 1.000 137.42368 189 SER A N 1
ATOM 2544 C CA . SER B 2 189 ? -33.53012 64.65598 15.22159 1.000 134.56085 189 SER A CA 1
ATOM 2545 C C . SER B 2 189 ? -32.47127 65.72536 15.45173 1.000 135.35863 189 SER A C 1
ATOM 2546 O O . SER B 2 189 ? -31.93542 66.27969 14.48393 1.000 133.55098 189 SER A O 1
ATOM 2548 N N . SER B 2 190 ? -32.16320 66.02627 16.71699 1.000 143.01122 190 SER A N 1
ATOM 2549 C CA . SER B 2 190 ? -31.18861 67.05826 17.07538 1.000 144.40628 190 SER A CA 1
ATOM 2550 C C . SER B 2 190 ? -31.58697 68.41832 16.50578 1.000 142.16768 190 SER A C 1
ATOM 2551 O O . SER B 2 190 ? -30.73718 69.23963 16.15189 1.000 142.24476 190 SER A O 1
ATOM 2553 N N . PHE B 2 191 ? -32.89039 68.66368 16.41278 1.000 129.40065 191 PHE A N 1
ATOM 2554 C CA . PHE B 2 191 ? -33.38254 69.95339 15.96426 1.000 127.60394 191 PHE A CA 1
ATOM 2555 C C . PHE B 2 191 ? -33.41444 70.93615 17.13095 1.000 130.46187 191 PHE A C 1
ATOM 2556 O O . PHE B 2 191 ? -33.21631 70.57338 18.29383 1.000 133.89451 191 PHE A O 1
ATOM 2558 N N . THR B 2 192 ? -33.66574 72.19949 16.80794 1.000 114.41117 192 THR A N 1
ATOM 2559 C CA . THR B 2 192 ? -33.70707 73.26183 17.79845 1.000 117.89597 192 THR A CA 1
ATOM 2560 C C . THR B 2 192 ? -35.14025 73.73261 18.00583 1.000 117.30955 192 THR A C 1
ATOM 2561 O O . THR B 2 192 ? -35.97142 73.66458 17.09546 1.000 113.69366 192 THR A O 1
ATOM 2563 N N . GLN B 2 193 ? -35.42450 74.19962 19.22560 1.000 117.46516 193 GLN A N 1
ATOM 2564 C CA . GLN B 2 193 ? -36.72536 74.80087 19.49988 1.000 117.56708 193 GLN A CA 1
ATOM 2565 C C . GLN B 2 193 ? -36.95530 76.01328 18.60871 1.000 115.64531 193 GLN A C 1
ATOM 2566 O O . GLN B 2 193 ? -38.04022 76.18109 18.03435 1.000 113.04995 193 GLN A O 1
ATOM 2568 N N . GLU B 2 194 ? -35.93582 76.86447 18.47203 1.000 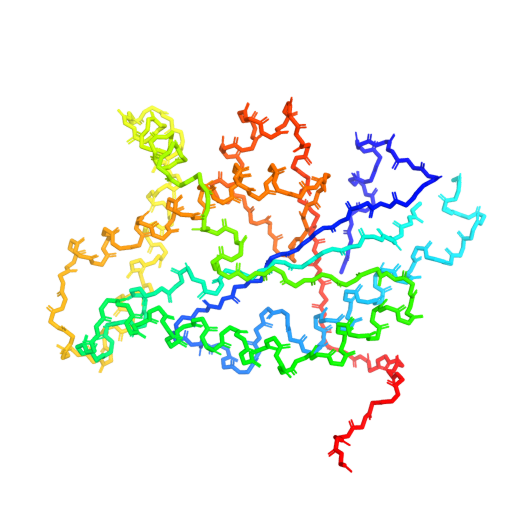121.53781 194 GLU A N 1
ATOM 2569 C CA . GLU B 2 194 ? -36.01815 77.96678 17.52208 1.000 119.75585 194 GLU A CA 1
ATOM 2570 C C . GLU B 2 194 ? -36.19922 77.44965 16.10172 1.000 114.78123 194 GLU A C 1
ATOM 2571 O O . GLU B 2 194 ? -36.93105 78.04707 15.30623 1.000 112.54042 194 GLU A O 1
ATOM 2573 N N . ASP B 2 195 ? -35.55701 76.32597 15.77214 1.000 113.38476 195 ASP A N 1
ATOM 2574 C CA . ASP B 2 195 ? -35.69929 75.75255 14.43747 1.000 109.06678 195 ASP A CA 1
ATOM 2575 C C . ASP B 2 195 ? -37.12605 75.27585 14.19143 1.000 106.65951 195 ASP A C 1
ATOM 2576 O O . ASP B 2 195 ? -37.70306 75.54006 13.13019 1.000 103.67700 195 ASP A O 1
ATOM 2578 N N . CYS B 2 196 ? -37.71220 74.56933 15.16173 1.000 94.06371 196 CYS A N 1
ATOM 2579 C CA . CYS B 2 196 ? -39.09045 74.11126 15.01378 1.000 92.11192 196 CYS A CA 1
ATOM 2580 C C . CYS B 2 196 ? -40.04738 75.29015 14.88890 1.000 91.97875 196 CYS A C 1
ATOM 2581 O O . CYS B 2 196 ? -40.93296 75.29794 14.02437 1.000 89.04230 196 CYS A O 1
ATOM 2583 N N . VAL B 2 197 ? -39.87083 76.30758 15.73794 1.000 95.41942 197 VAL A N 1
ATOM 2584 C CA . VAL B 2 197 ? -40.74060 77.47880 15.68015 1.000 95.87948 197 VAL A CA 1
ATOM 2585 C C . VAL B 2 197 ? -40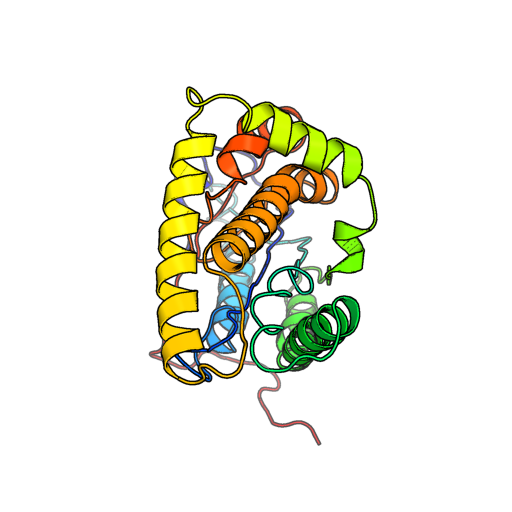.60942 78.20474 14.34549 1.000 93.18090 197 VAL A C 1
ATOM 2586 O O . VAL B 2 197 ? -41.61507 78.59938 13.74296 1.000 91.37929 197 VAL A O 1
ATOM 2588 N N . SER B 2 198 ? -39.37873 78.37165 13.85430 1.000 103.20287 198 SER A N 1
ATOM 2589 C CA . SER B 2 198 ? -39.16853 79.11436 12.61679 1.000 101.12114 198 SER A CA 1
ATOM 2590 C C . SER B 2 198 ? -39.67389 78.33980 11.40655 1.000 96.88972 198 SER A C 1
ATOM 2591 O O . SER B 2 198 ? -40.21596 78.93484 10.47027 1.000 95.05029 198 SER A O 1
ATOM 2593 N N . ALA B 2 199 ? -39.51711 77.01279 11.40427 1.000 99.87777 199 ALA A N 1
ATOM 2594 C CA . ALA B 2 199 ? -40.04881 76.21857 10.30052 1.000 96.24147 199 ALA A CA 1
ATOM 2595 C C . ALA B 2 199 ? -41.57308 76.20881 10.31350 1.000 95.16021 199 ALA A C 1
ATOM 2596 O O . ALA B 2 199 ? -42.21119 76.26372 9.25231 1.000 92.55612 199 ALA A O 1
ATOM 2598 N N . THR B 2 200 ? -42.17584 76.14185 11.50494 1.000 82.82462 200 THR A N 1
ATOM 2599 C CA . THR B 2 200 ? -43.62516 76.26538 11.60282 1.000 82.24378 200 THR A CA 1
ATOM 2600 C C . THR B 2 200 ? -44.09498 77.61749 11.08284 1.000 82.20317 200 THR A C 1
ATOM 2601 O O . THR B 2 200 ? -45.09399 77.70022 10.35926 1.000 80.13649 200 THR A O 1
ATOM 2603 N N . ARG B 2 201 ? -43.37766 78.68948 11.43227 1.000 84.68327 201 ARG A N 1
ATOM 2604 C CA . ARG B 2 201 ? -43.73705 80.01607 10.94221 1.000 85.05621 201 ARG A CA 1
ATOM 2605 C C . ARG B 2 201 ? -43.54387 80.13155 9.43500 1.000 81.96786 201 ARG A C 1
ATOM 2606 O O . ARG B 2 201 ? -44.30629 80.83609 8.76704 1.000 81.10065 201 ARG A O 1
ATOM 2608 N N . LYS B 2 202 ? -42.54114 79.44693 8.88250 1.000 80.51191 202 LYS A N 1
ATOM 2609 C CA . LYS B 2 202 ? -42.34331 79.45380 7.43641 1.000 77.75981 202 LYS A CA 1
ATOM 2610 C C . LYS B 2 202 ? -43.49571 78.75444 6.72685 1.000 74.93073 202 LYS A C 1
ATOM 2611 O O . LYS B 2 202 ? -44.01325 79.25103 5.71834 1.000 73.41954 202 LYS A O 1
ATOM 2613 N N . TYR B 2 203 ? -43.91221 77.59531 7.24342 1.000 74.38775 203 TYR A N 1
ATOM 2614 C CA . TYR B 2 203 ? -45.07799 76.91746 6.68105 1.000 72.05700 203 TYR A CA 1
ATOM 2615 C C . TYR B 2 203 ? -46.32936 77.78106 6.80926 1.000 72.53957 203 TYR A C 1
ATOM 2616 O O . TYR B 2 203 ? -47.15387 77.84346 5.88779 1.000 70.61862 203 TYR A O 1
ATOM 2618 N N . LEU B 2 204 ? -46.47233 78.47901 7.93799 1.000 75.36004 204 LEU A N 1
ATOM 2619 C CA . LEU B 2 204 ? -47.63338 79.34032 8.14173 1.000 76.30273 204 LEU A CA 1
ATOM 2620 C C . LEU B 2 204 ? -47.64313 80.50507 7.15699 1.000 75.91042 204 LEU A C 1
ATOM 2621 O O . LEU B 2 204 ? -48.69234 80.84981 6.60237 1.000 74.95164 204 LEU A O 1
ATOM 2623 N N . LEU B 2 205 ? -46.48353 81.12304 6.92610 1.000 76.79700 205 LEU A N 1
ATOM 2624 C CA . LEU B 2 205 ? -46.40341 82.22621 5.97361 1.000 76.64004 205 LEU A CA 1
ATOM 2625 C C . LEU B 2 205 ? -46.62115 81.74657 4.54431 1.000 73.36091 205 LEU A C 1
ATOM 2626 O O . LEU B 2 205 ? -47.21604 82.46522 3.73162 1.000 72.80558 205 LEU A O 1
ATOM 2628 N N . GLU B 2 206 ? -46.15047 80.54031 4.21787 1.000 71.42456 206 GLU A N 1
ATOM 2629 C CA . GLU B 2 206 ? -46.43878 79.97075 2.90527 1.000 68.58203 206 GLU A CA 1
ATOM 2630 C C . GLU B 2 206 ? -47.93190 79.71798 2.73675 1.000 67.43012 206 GLU A C 1
ATOM 2631 O O . GLU B 2 206 ? -48.47954 79.88141 1.63980 1.000 65.89069 206 GLU A O 1
ATOM 2633 N N . GLU B 2 207 ? -48.60742 79.31456 3.81624 1.000 68.31843 207 GLU A N 1
ATOM 2634 C CA . GLU B 2 207 ? -50.06006 79.17616 3.76811 1.000 67.60324 207 GLU A CA 1
ATOM 2635 C C . GLU B 2 207 ? -50.74321 80.53261 3.64093 1.000 68.86570 207 GLU A C 1
ATOM 2636 O O . GLU B 2 207 ? -51.79690 80.64244 3.00304 1.000 67.77599 207 GLU A O 1
ATOM 2638 N N . ALA B 2 208 ? -50.15898 81.57278 4.23638 1.000 71.36747 208 ALA A N 1
ATOM 2639 C CA . ALA B 2 208 ? -50.72132 82.91307 4.11401 1.000 72.96569 208 ALA A CA 1
ATOM 2640 C C . ALA B 2 208 ? -50.48346 83.47646 2.71976 1.000 71.65348 208 ALA A C 1
ATOM 2641 O O . ALA B 2 208 ? -51.39412 84.04160 2.10276 1.000 71.36951 208 ALA A O 1
ATOM 2643 N N . ALA B 2 209 ? -49.25887 83.33128 2.20622 1.000 71.00286 209 ALA A N 1
ATOM 2644 C CA . ALA B 2 209 ? -48.96590 83.71623 0.83101 1.000 69.70049 209 ALA A CA 1
ATOM 2645 C C . ALA B 2 209 ? -49.72843 82.87472 -0.18037 1.000 66.92815 209 ALA A C 1
ATOM 2646 O O . ALA B 2 209 ? -49.78842 83.25248 -1.35611 1.000 66.01098 209 ALA A O 1
ATOM 2648 N N . SER B 2 210 ? -50.30720 81.75156 0.24549 1.000 65.79167 210 SER A N 1
ATOM 2649 C CA . SER B 2 210 ? -51.15171 80.93033 -0.61033 1.000 63.50219 210 SER A CA 1
ATOM 2650 C C . SER B 2 210 ? -52.54975 81.50551 -0.78672 1.000 63.69498 210 SER A C 1
ATOM 2651 O O . SER B 2 210 ? -53.38767 80.86485 -1.42694 1.000 62.03860 210 SER A O 1
ATOM 2653 N N . ALA B 2 211 ? -52.83072 82.67730 -0.21999 1.000 65.87431 211 ALA A N 1
ATOM 2654 C CA . ALA B 2 211 ? -54.06938 83.38197 -0.52052 1.000 66.30250 211 ALA A CA 1
ATOM 2655 C C . ALA B 2 211 ? -53.91726 84.27305 -1.74432 1.000 66.15594 211 ALA A C 1
ATOM 2656 O O . ALA B 2 211 ? -54.78722 84.27373 -2.62062 1.000 65.06614 211 ALA A O 1
ATOM 2658 N N . PHE B 2 212 ? -52.80784 85.00993 -1.82835 1.000 67.34545 212 PHE A N 1
ATOM 2659 C CA . PHE B 2 212 ? -52.54345 85.84332 -2.99564 1.000 67.36852 212 PHE A CA 1
ATOM 2660 C C . PHE B 2 212 ? -52.39913 84.99474 -4.25338 1.000 64.79509 212 PHE A C 1
ATOM 2661 O O . PHE B 2 212 ? -53.11772 85.19374 -5.23980 1.000 64.04107 212 PHE A O 1
ATOM 2663 N N . GLU B 2 213 ? -51.48195 84.02300 -4.22613 1.000 63.62297 213 GLU A N 1
ATOM 2664 C CA . GLU B 2 213 ? -51.15914 83.27170 -5.43630 1.000 61.62930 213 GLU A CA 1
ATOM 2665 C C . GLU B 2 213 ? -52.32276 82.38982 -5.87794 1.000 59.93555 213 GLU A C 1
ATOM 2666 O O . GLU B 2 213 ? -52.59515 82.27152 -7.07695 1.000 58.89101 213 GLU A O 1
ATOM 2672 N N . PHE B 2 214 ? -53.03173 81.77413 -4.92936 1.000 59.82817 214 PHE A N 1
ATOM 2673 C CA . PHE B 2 214 ? -54.16797 80.93626 -5.30080 1.000 58.41545 214 PHE A CA 1
ATOM 2674 C C . PHE B 2 214 ? -55.36239 81.78137 -5.72601 1.000 58.89721 214 PHE A C 1
ATOM 2675 O O . PHE B 2 214 ? -56.02649 81.47074 -6.72219 1.000 57.78864 214 PHE A O 1
ATOM 2677 N N . ALA B 2 215 ? -55.64973 82.85731 -4.98858 1.000 60.76212 215 ALA A N 1
ATOM 2678 C CA . ALA B 2 215 ? -56.77136 83.71776 -5.34431 1.000 61.51458 215 ALA A CA 1
ATOM 2679 C C . ALA B 2 215 ? -56.56008 84.38403 -6.69583 1.000 61.33958 215 ALA A C 1
ATOM 2680 O O . ALA B 2 215 ? -57.53199 84.67529 -7.40231 1.000 61.19103 215 ALA A O 1
ATOM 2682 N N . SER B 2 216 ? -55.30495 84.62770 -7.07854 1.000 61.47046 216 SER A N 1
ATOM 2683 C CA . SER B 2 216 ? -55.03681 85.18468 -8.39790 1.000 61.35162 216 SER A CA 1
ATOM 2684 C C . SER B 2 216 ? -54.97192 84.10517 -9.46922 1.000 59.31696 216 SER A C 1
ATOM 2685 O O . SER B 2 216 ? -55.32798 84.36307 -10.62398 1.000 59.04094 216 SER A O 1
ATOM 2687 N N . LEU B 2 217 ? -54.53531 82.89700 -9.10814 1.000 58.10906 217 LEU A N 1
ATOM 2688 C CA . LEU B 2 217 ? -54.41680 81.81693 -10.07937 1.000 56.49813 217 LEU A CA 1
ATOM 2689 C C . LEU B 2 217 ? -55.76696 81.20725 -10.42988 1.000 55.62426 217 LEU A C 1
ATOM 2690 O O . LEU B 2 217 ? -55.97703 80.79651 -11.57637 1.000 54.86416 217 LEU A O 1
ATOM 2692 N N . LYS B 2 218 ? -56.68474 81.13583 -9.47235 1.000 55.88792 218 LYS A N 1
ATOM 2693 C CA . LYS B 2 218 ? -58.00772 80.57362 -9.69241 1.000 55.23323 218 LYS A CA 1
ATOM 2694 C C . LYS B 2 218 ? -59.06092 81.66161 -9.54880 1.000 56.37886 218 LYS A C 1
ATOM 2695 O O . LYS B 2 218 ? -58.95288 82.53287 -8.67982 1.000 57.74242 218 LYS A O 1
ATOM 2697 N N . ALA B 2 219 ? -60.07621 81.60637 -10.40442 1.000 60.75753 219 ALA A N 1
ATOM 2698 C CA . ALA B 2 219 ? -61.16103 82.57263 -10.35296 1.000 61.88632 219 ALA A CA 1
ATOM 2699 C C . ALA B 2 219 ? -62.20833 82.15371 -9.32724 1.000 62.02180 219 ALA A C 1
ATOM 2700 O O . ALA B 2 219 ? -62.38812 80.96467 -9.04148 1.000 60.95829 219 ALA A O 1
ATOM 2702 N N . ASP B 2 220 ? -62.88842 83.15802 -8.76504 1.000 70.09418 220 ASP A N 1
ATOM 2703 C CA . ASP B 2 220 ? -63.97565 82.98497 -7.80471 1.000 70.64942 220 ASP A CA 1
ATOM 2704 C C . ASP B 2 220 ? -63.49540 82.42033 -6.46951 1.000 70.76337 220 ASP A C 1
ATOM 2705 O O . ASP B 2 220 ? -62.54547 82.93894 -5.87310 1.000 71.67864 220 ASP A O 1
ATOM 2707 N N . GLY B 2 221 ? -64.14327 81.35969 -5.99283 1.000 75.40015 221 GLY A N 1
ATOM 2708 C CA . GLY B 2 221 ? -64.05054 80.93740 -4.60359 1.000 75.96843 221 GLY A CA 1
ATOM 2709 C C . GLY B 2 221 ? -63.42127 79.55532 -4.47220 1.000 74.48721 221 GLY A C 1
ATOM 2710 O O . GLY B 2 221 ? -63.40199 78.76005 -5.41609 1.000 73.04972 221 GLY A O 1
ATOM 2711 N N . MET B 2 222 ? -62.91149 79.28210 -3.26959 1.000 69.15771 222 MET A N 1
ATOM 2712 C CA . MET B 2 222 ? -62.35400 77.98570 -2.90381 1.000 68.15290 222 MET A CA 1
ATOM 2713 C C . MET B 2 222 ? -63.00368 77.52655 -1.60741 1.000 69.01795 222 MET A C 1
ATOM 2714 O O . MET B 2 222 ? -63.12380 78.31139 -0.66131 1.000 70.74353 222 MET A O 1
ATOM 2716 N N . THR B 2 223 ? -63.41880 76.26189 -1.56262 1.000 75.61523 223 THR A N 1
ATOM 2717 C CA . THR B 2 223 ? -64.18268 75.72619 -0.44370 1.000 76.42693 223 THR A CA 1
ATOM 2718 C C . THR B 2 223 ? -63.41884 74.58654 0.21610 1.000 76.15831 223 THR A C 1
ATOM 2719 O O . THR B 2 223 ? -62.87808 73.71194 -0.46929 1.000 74.85851 223 THR A O 1
ATOM 2721 N N . TYR B 2 224 ? -63.38862 74.59875 1.54632 1.000 92.01921 224 TYR A N 1
ATOM 2722 C CA . TYR B 2 224 ? -62.73440 73.60455 2.37959 1.000 92.26462 224 TYR A CA 1
ATOM 2723 C C . TYR B 2 224 ? -63.72297 73.12825 3.43487 1.000 93.64193 224 TYR A C 1
ATOM 2724 O O . TYR B 2 224 ? -64.54888 73.91999 3.90362 1.000 94.86569 224 TYR A O 1
ATOM 2733 N N . PRO B 2 225 ? -63.70057 71.84041 3.79497 1.000 87.26866 225 PRO A N 1
ATOM 2734 C CA . PRO B 2 225 ? -64.63727 71.35982 4.82875 1.000 88.62916 225 PRO A CA 1
ATOM 2735 C C . PRO B 2 225 ? -64.60339 72.16837 6.11923 1.000 90.90222 225 PRO A C 1
ATOM 2736 O O . PRO B 2 225 ? -65.66074 72.54630 6.63905 1.000 92.14387 225 PRO A O 1
ATOM 2740 N N . GLY B 2 226 ? -63.41801 72.45772 6.64658 1.000 95.50241 226 GLY A N 1
ATOM 2741 C CA . GLY B 2 226 ? -63.29570 73.31498 7.80186 1.000 97.97023 226 GLY A CA 1
ATOM 2742 C C . GLY B 2 226 ? -63.46606 74.77629 7.43566 1.000 98.52594 226 GLY A C 1
ATOM 2743 O O . GLY B 2 226 ? -63.94726 75.11490 6.35016 1.000 97.05895 226 GLY A O 1
ATOM 2744 N N . PRO B 2 227 ? -63.08912 75.67600 8.34385 1.000 99.36165 227 PRO A N 1
ATOM 2745 C CA . PRO B 2 227 ? -63.15395 77.10970 8.02656 1.000 100.32268 227 PRO A CA 1
ATOM 2746 C C . PRO B 2 227 ? -61.95585 77.57610 7.21321 1.000 99.22028 227 PRO A C 1
ATOM 2747 O O . PRO B 2 227 ? -62.11582 78.18880 6.15172 1.000 98.09373 227 PRO A O 1
ATOM 2751 N N . CYS B 2 228 ? -60.75224 77.29103 7.71683 1.000 106.28409 228 CYS A N 1
ATOM 2752 C CA . CYS B 2 228 ? -59.49058 77.65783 7.06970 1.000 105.47815 228 CYS A CA 1
ATOM 2753 C C . CYS B 2 228 ? -59.40895 79.16835 6.83423 1.000 106.90189 228 CYS A C 1
ATOM 2754 O O . CYS B 2 228 ? -59.39157 79.65345 5.70138 1.000 105.53511 228 CYS A O 1
ATOM 2757 N N . SER B 2 229 ? -59.35697 79.91053 7.93763 1.000 91.41745 229 SER A N 1
ATOM 2758 C CA . SER B 2 229 ? -59.19728 81.35791 7.90004 1.000 93.47644 229 SER A CA 1
ATOM 2759 C C . SER B 2 229 ? -57.77960 81.80157 8.23907 1.000 94.83209 229 SER A C 1
ATOM 2760 O O . SER B 2 229 ? -57.52973 83.00593 8.35024 1.000 97.04390 229 SER A O 1
ATOM 2762 N N . PRO B 2 230 ? -56.84933 80.86194 8.39671 1.000 84.67176 230 PRO A N 1
ATOM 2763 C CA . PRO B 2 230 ? -55.48341 81.19623 8.77845 1.000 86.06025 230 PRO A CA 1
ATOM 2764 C C . PRO B 2 230 ? -54.74317 81.80579 7.59481 1.000 84.66703 230 PRO A C 1
ATOM 2765 O O . PRO B 2 230 ? -54.57251 81.15479 6.55837 1.000 81.72773 230 PRO A O 1
ATOM 2767 N N . GLY B 2 231 ? -54.30853 83.05768 7.74465 1.000 79.21161 231 GLY A N 1
ATOM 2768 C CA . GLY B 2 231 ? -53.56998 83.74856 6.69960 1.000 78.38998 231 GLY A CA 1
ATOM 2769 C C . GLY B 2 231 ? -54.39410 84.10935 5.48010 1.000 76.59344 231 GLY A C 1
ATOM 2770 O O . GLY B 2 231 ? -54.25763 85.20811 4.92446 1.000 77.49967 231 GLY A O 1
ATOM 2771 N N . PHE B 2 232 ? -55.23700 83.16909 5.04541 1.000 90.74795 232 PHE A N 1
ATOM 2772 C CA . PHE B 2 232 ? -56.12520 83.41551 3.91750 1.000 89.14805 232 PHE A CA 1
ATOM 2773 C C . PHE B 2 232 ? -56.96622 84.66173 4.15068 1.000 91.56836 232 PHE A C 1
ATOM 2774 O O . PHE B 2 232 ? -57.07562 85.52093 3.27276 1.000 91.57807 232 PHE A O 1
ATOM 2776 N N . LYS B 2 233 ? -57.55353 84.78560 5.34254 1.000 87.99165 233 LYS A N 1
ATOM 2777 C CA . LYS B 2 233 ? -58.35546 85.96488 5.64963 1.000 90.73716 233 LYS A CA 1
ATOM 2778 C C . LYS B 2 233 ? -57.52128 87.23539 5.54706 1.000 92.98244 233 LYS A C 1
ATOM 2779 O O . LYS B 2 233 ? -57.89047 88.17718 4.83337 1.000 93.53050 233 LYS A O 1
ATOM 2781 N N . TYR B 2 234 ? -56.37193 87.26012 6.23103 1.000 83.72462 234 TYR A N 1
ATOM 2782 C CA . TYR B 2 234 ? -55.55750 88.46923 6.30128 1.000 86.38334 234 TYR A CA 1
ATOM 2783 C C . TYR B 2 234 ? -55.13273 88.93392 4.91781 1.000 84.64536 234 TYR A C 1
ATOM 2784 O O . TYR B 2 234 ? -55.19219 90.12878 4.60907 1.000 86.62948 234 TYR A O 1
ATOM 2786 N N . ILE B 2 235 ? -54.69406 88.00462 4.06888 1.000 85.69974 235 ILE A N 1
ATOM 2787 C CA . ILE B 2 235 ? -54.20949 88.41352 2.75508 1.000 84.26011 235 ILE A CA 1
ATOM 2788 C C . ILE B 2 235 ? -55.34919 88.69228 1.78166 1.000 83.11549 235 ILE A C 1
ATOM 2789 O O . ILE B 2 235 ? -55.28552 89.66074 1.01297 1.000 83.85961 235 ILE A O 1
ATOM 2791 N N . TYR B 2 236 ? -56.38969 87.85179 1.78945 1.000 94.69391 236 TYR A N 1
ATOM 2792 C CA . TYR B 2 236 ? -57.46234 87.95001 0.80954 1.000 93.35096 236 TYR A CA 1
ATOM 2793 C C . TYR B 2 236 ? -58.36495 89.14855 1.06040 1.000 96.11991 236 TYR A C 1
ATOM 2794 O O . TYR B 2 236 ? -58.88209 89.73314 0.10236 1.000 95.86858 236 TYR A O 1
ATOM 2796 N N . ASP B 2 237 ? -58.58722 89.52370 2.32542 1.000 101.99966 237 ASP A N 1
ATOM 2797 C CA . ASP B 2 237 ? -59.33926 90.74411 2.59246 1.000 105.16073 237 ASP A CA 1
ATOM 2798 C C . ASP B 2 237 ? -58.59992 91.96932 2.07161 1.000 106.97366 237 ASP A C 1
ATOM 2799 O O . ASP B 2 237 ? -59.23090 92.94648 1.65110 1.000 108.59750 237 ASP A O 1
ATOM 2801 N N . THR B 2 238 ? -57.26608 91.92586 2.07031 1.000 107.34488 238 THR A N 1
ATOM 2802 C CA . THR B 2 238 ? -56.48401 93.03108 1.52750 1.000 108.99297 238 THR A CA 1
ATOM 2803 C C . THR B 2 238 ? -56.53164 93.05138 0.00548 1.000 106.52456 238 THR A C 1
ATOM 2804 O O . THR B 2 238 ? -56.85619 94.07914 -0.59979 1.000 108.02960 238 THR A O 1
ATOM 2806 N N . TYR B 2 239 ? -56.20287 91.93053 -0.63442 1.000 101.95008 239 TYR A N 1
ATOM 2807 C CA . TYR B 2 239 ? -56.06129 91.90630 -2.08483 1.000 99.82878 239 TYR A CA 1
ATOM 2808 C C . TYR B 2 239 ? -57.17306 91.14399 -2.79069 1.000 97.24489 239 TYR A C 1
ATOM 2809 O O . TYR B 2 239 ? -57.80702 91.68702 -3.70196 1.000 97.25071 239 TYR A O 1
ATOM 2811 N N . LEU B 2 240 ? -57.43682 89.89620 -2.39334 1.000 87.76669 240 LEU A N 1
ATOM 2812 C CA . LEU B 2 240 ? -58.37527 89.06749 -3.14585 1.000 85.24170 240 LEU A CA 1
ATOM 2813 C C . LEU B 2 240 ? -59.79571 89.61176 -3.07206 1.000 86.45493 240 LEU A C 1
ATOM 2814 O O . LEU B 2 240 ? -60.53363 89.55618 -4.06121 1.000 85.24775 240 LEU A O 1
ATOM 2816 N N . SER B 2 241 ? -60.19672 90.14915 -1.91614 1.000 91.75705 241 SER A N 1
ATOM 2817 C CA . SER B 2 241 ? -61.55433 90.66708 -1.76954 1.000 93.19066 241 SER A CA 1
ATOM 2818 C C . SER B 2 241 ? -61.86034 91.78956 -2.75337 1.000 94.30511 241 SER A C 1
ATOM 2819 O O . SER B 2 241 ? -63.03568 92.10583 -2.96969 1.000 94.91602 241 SER A O 1
ATOM 2821 N N . GLU B 2 242 ? -60.83454 92.39721 -3.35035 1.000 85.23706 242 GLU A N 1
ATOM 2822 C CA . GLU B 2 242 ? -61.01339 93.42967 -4.36255 1.000 86.30154 242 GLU A CA 1
ATOM 2823 C C . GLU B 2 242 ? -60.39976 93.04425 -5.70339 1.000 83.80509 242 GLU A C 1
ATOM 2824 O O . GLU B 2 242 ? -60.25852 93.90615 -6.57837 1.000 84.76923 242 GLU A O 1
ATOM 2826 N N . SER B 2 243 ? -60.03092 91.77702 -5.89001 1.000 84.02071 243 SER A N 1
ATOM 2827 C CA . SER B 2 243 ? -59.46025 91.32177 -7.15282 1.000 81.80739 243 SER A CA 1
ATOM 2828 C C . SER B 2 243 ? -60.14009 90.03896 -7.61749 1.000 78.97926 243 SER A C 1
ATOM 2829 O O . SER B 2 243 ? -60.59175 89.94417 -8.76291 1.000 77.92307 243 SER A O 1
ATOM 2831 N N . ASN B 2 244 ? -60.20968 89.04449 -6.73273 1.000 74.91284 244 ASN A N 1
ATOM 2832 C CA . ASN B 2 244 ? -60.92458 87.79827 -7.00860 1.000 72.59337 244 ASN A CA 1
ATOM 2833 C C . ASN B 2 244 ? -61.50108 87.32233 -5.67902 1.000 73.04383 244 ASN A C 1
ATOM 2834 O O . ASN B 2 244 ? -60.76327 86.80650 -4.83469 1.000 72.91844 244 ASN A O 1
ATOM 2836 N N . PRO B 2 245 ? -62.80933 87.50677 -5.50697 1.000 69.86353 245 PRO A N 1
ATOM 2837 C CA . PRO B 2 245 ? -63.46354 87.32365 -4.21546 1.000 70.96662 245 PRO A CA 1
ATOM 2838 C C . PRO B 2 245 ? -63.16209 85.95680 -3.61836 1.000 69.27672 245 PRO A C 1
ATOM 2839 O O . PRO B 2 245 ? -63.53820 84.92397 -4.17874 1.000 67.17238 245 PRO A O 1
ATOM 2841 N N . LEU B 2 246 ? -62.48083 85.95843 -2.47390 1.000 92.55677 246 LEU A N 1
ATOM 2842 C CA . LEU B 2 246 ? -62.13547 84.72976 -1.76285 1.000 91.37454 246 LEU A CA 1
ATOM 2843 C C . LEU B 2 246 ? -63.27911 84.39026 -0.81474 1.000 92.18609 246 LEU A C 1
ATOM 2844 O O . LEU B 2 246 ? -63.38925 84.95727 0.27576 1.000 94.54783 246 LEU A O 1
ATOM 2846 N N . PRO B 2 247 ? -64.13697 83.46247 -1.23320 1.000 82.31670 247 PRO A N 1
ATOM 2847 C CA . PRO B 2 247 ? -65.28413 83.02299 -0.44705 1.000 82.88584 247 PRO A CA 1
ATOM 2848 C C . PRO B 2 247 ? -65.08546 81.56326 -0.05971 1.000 81.28815 247 PRO A C 1
ATOM 2849 O O . PRO B 2 247 ? -65.02729 80.68828 -0.92940 1.000 79.13982 247 PRO A O 1
ATOM 2851 N N . PHE B 2 248 ? -64.97727 81.30421 1.23851 1.000 75.76718 248 PHE A N 1
ATOM 2852 C CA . PHE B 2 248 ? -64.74194 79.96126 1.74991 1.000 74.66161 248 PHE A CA 1
ATOM 2853 C C . PHE B 2 248 ? -66.06719 79.34234 2.17718 1.000 74.79344 248 PHE A C 1
ATOM 2854 O O . PHE B 2 248 ? -66.73443 79.85649 3.08121 1.000 76.88073 248 PHE A O 1
ATOM 2856 N N . ILE B 2 249 ? -66.44658 78.24836 1.52208 1.000 74.50584 249 ILE A N 1
ATOM 2857 C CA . ILE B 2 249 ? -67.63148 77.48352 1.88240 1.000 74.50553 249 ILE A CA 1
ATOM 2858 C C . ILE B 2 249 ? -67.22236 76.28091 2.72283 1.000 74.31553 249 ILE A C 1
ATOM 2859 O O . ILE B 2 249 ? -66.19274 75.65147 2.46277 1.000 73.15257 249 ILE A O 1
ATOM 2861 N N . GLU B 2 250 ? -68.03219 75.96663 3.73059 1.000 107.81387 250 GLU A N 1
ATOM 2862 C CA . GLU B 2 250 ? -67.70953 74.93203 4.70507 1.000 108.41768 250 GLU A CA 1
ATOM 2863 C C . GLU B 2 250 ? -68.52475 73.67530 4.43148 1.000 107.55119 250 GLU A C 1
ATOM 2864 O O . GLU B 2 250 ? -69.74847 73.74370 4.27518 1.000 107.80107 250 GLU A O 1
ATOM 2866 N N . TYR B 2 251 ? -67.84450 72.53294 4.38627 1.000 113.75760 251 TYR A N 1
ATOM 2867 C CA . TYR B 2 251 ? -68.47343 71.24055 4.16419 1.000 113.55174 251 TYR A CA 1
ATOM 2868 C C . TYR B 2 251 ? -68.34445 70.37261 5.41002 1.000 115.95950 251 TYR A C 1
ATOM 2869 O O . TYR B 2 251 ? -67.42948 70.54747 6.21845 1.000 117.18930 251 TYR A O 1
ATOM 2871 N N . GLY B 2 252 ? -69.26992 69.43044 5.55998 1.000 123.12039 252 GLY A N 1
ATOM 2872 C CA . GLY B 2 252 ? -69.24804 68.54933 6.71062 1.000 127.91854 252 GLY A CA 1
ATOM 2873 C C . GLY B 2 252 ? -70.15917 67.34829 6.57173 1.000 130.21004 252 GLY A C 1
ATOM 2874 O O . GLY B 2 252 ? -71.37861 67.49677 6.44523 1.000 130.34146 252 GLY A O 1
ATOM 2875 N N . MET B 2 253 ? -69.57975 66.15070 6.59528 1.000 128.21266 253 MET A N 1
ATOM 2876 C CA . MET B 2 253 ? -70.33139 64.91084 6.47438 1.000 130.01537 253 MET A CA 1
ATOM 2877 C C . MET B 2 253 ? -69.84244 63.92344 7.52793 1.000 133.64790 253 MET A C 1
ATOM 2878 O O . MET B 2 253 ? -68.97126 64.23222 8.34770 1.000 135.07426 253 MET A O 1
ATOM 2880 N N . ARG B 2 254 ? -70.41511 62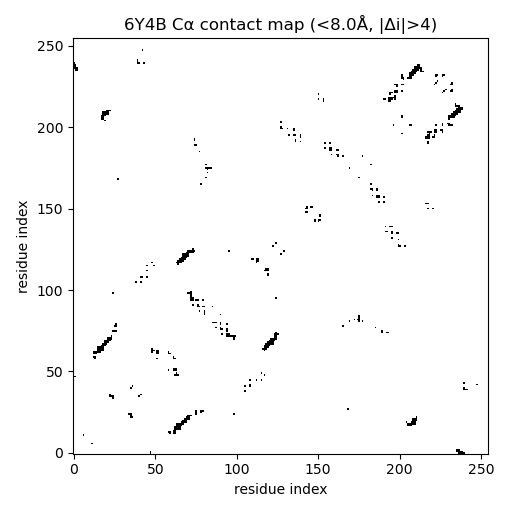.72351 7.50095 1.000 158.97491 254 ARG A N 1
ATOM 2881 C CA . ARG B 2 254 ? -70.07410 61.67217 8.45005 1.000 161.99770 254 ARG A CA 1
ATOM 2882 C C . ARG B 2 254 ? -70.34499 60.32356 7.79105 1.000 161.51447 254 ARG A C 1
ATOM 2883 O O . ARG B 2 254 ? -70.54643 60.23476 6.57574 1.000 158.72678 254 ARG A O 1
ATOM 2885 N N . GLY B 2 255 ? -70.35002 59.26714 8.60000 1.000 144.03228 255 GLY A N 1
ATOM 2886 C CA . GLY B 2 255 ? -70.62394 57.93495 8.10001 1.000 143.91286 255 GLY A CA 1
ATOM 2887 C C . GLY B 2 255 ? -71.84522 57.30521 8.73633 1.000 146.33561 255 GLY A C 1
ATOM 2888 O O . GLY B 2 255 ? -71.92224 57.18410 9.96260 1.000 148.55275 255 GLY A O 1
ATOM 2889 N N . GLY B 2 256 ? -72.80842 56.90007 7.91282 1.000 126.86657 256 GLY A N 1
ATOM 2890 C CA . GLY B 2 256 ? -74.02561 56.29682 8.41809 1.000 129.13776 256 GLY A CA 1
ATOM 2891 C C . GLY B 2 256 ? -74.65454 55.31117 7.45585 1.000 128.26271 256 GLY A C 1
ATOM 2892 O O . GLY B 2 256 ? -74.83892 54.13733 7.79270 1.000 129.61234 256 GLY A O 1
ATOM 2893 N N . LYS B 2 257 ? -74.99094 55.77693 6.25450 1.000 123.05389 257 LYS A N 1
ATOM 2894 C CA . LYS B 2 257 ? -75.60711 54.94285 5.23174 1.000 121.79467 257 LYS A CA 1
ATOM 2895 C C . LYS B 2 257 ? -74.84318 55.10838 3.92803 1.000 117.20588 257 LYS A C 1
ATOM 2896 O O . LYS B 2 257 ? -74.58471 56.23635 3.49599 1.000 114.87254 257 LYS A O 1
ATOM 2898 N N . LYS B 2 258 ? -74.48895 53.98685 3.30515 1.000 113.27592 258 LYS A N 1
ATOM 2899 C CA . LYS B 2 258 ? -73.69676 54.02325 2.08375 1.000 111.16140 258 LYS A CA 1
ATOM 2900 C C . LYS B 2 258 ? -74.52775 54.55289 0.92232 1.000 109.68727 258 LYS A C 1
ATOM 2901 O O . LYS B 2 258 ? -75.61280 54.03891 0.63337 1.000 111.12433 258 LYS A O 1
ATOM 2903 N N . LEU B 2 259 ? -74.01429 55.58311 0.25665 1.000 135.08947 259 LEU A N 1
ATOM 2904 C CA . LEU B 2 259 ? -74.68707 56.15424 -0.89664 1.000 133.39472 259 LEU A CA 1
ATOM 2905 C C . LEU B 2 259 ? -74.38293 55.33649 -2.15034 1.000 132.80219 259 LEU A C 1
ATOM 2906 O O . LEU B 2 259 ? -73.51695 54.45757 -2.16178 1.000 133.37526 259 LEU A O 1
ATOM 2908 N N . PRO B 2 260 ? -75.11369 55.63795 -3.22034 1.000 159.38482 260 PRO A N 1
ATOM 2909 C CA . PRO B 2 260 ? -74.92919 54.93495 -4.48333 1.000 159.42541 260 PRO A CA 1
ATOM 2910 C C . PRO B 2 260 ? -73.64960 55.40910 -5.16162 1.000 157.37377 260 PRO A C 1
ATOM 2911 O O . PRO B 2 260 ? -73.52084 56.58818 -5.50790 1.000 155.38607 260 PRO A O 1
ATOM 2913 N N . SER B 2 261 ? -72.70444 54.49196 -5.35148 1.000 188.13644 261 SER A N 1
ATOM 2914 C CA . SER B 2 261 ? -71.43773 54.78438 -6.01054 1.000 186.54392 261 SER A CA 1
ATOM 2915 C C . SER B 2 261 ? -71.32972 53.92490 -7.26105 1.000 187.35088 261 SER A C 1
ATOM 2916 O O . SER B 2 261 ? -71.34975 52.69257 -7.17383 1.000 189.45950 261 SER A O 1
ATOM 2918 N N . PHE B 2 262 ? -71.21919 54.57317 -8.41767 1.000 237.97382 262 PHE A N 1
ATOM 2919 C CA . PHE B 2 262 ? -71.13359 53.85952 -9.68362 1.000 238.88289 262 PHE A CA 1
ATOM 2920 C C . PHE B 2 262 ? -69.73224 53.29976 -9.88957 1.000 239.01503 262 PHE A C 1
ATOM 2921 O O . PHE B 2 262 ? -68.73373 53.96969 -9.60852 1.000 237.40655 262 PHE A O 1
ATOM 2923 N N . TRP B 2 263 ? -69.66816 52.06317 -10.38823 1.000 248.06448 263 TRP A N 1
ATOM 2924 C CA . TRP B 2 263 ? -68.40273 51.36319 -10.61149 1.000 248.73601 263 TRP A CA 1
ATOM 2925 C C . TRP B 2 263 ? -67.58089 51.29802 -9.32663 1.000 248.57200 263 TRP A C 1
ATOM 2926 O O . TRP B 2 263 ? -66.36038 51.47220 -9.32918 1.000 247.80248 263 TRP A O 1
ATOM 2928 N N . LYS B 2 264 ? -68.26562 51.04573 -8.21044 1.000 257.60373 264 LYS A N 1
ATOM 2929 C CA . LYS B 2 264 ? -67.62388 50.98236 -6.89821 1.000 257.83366 264 LYS A CA 1
ATOM 2930 C C . LYS B 2 264 ? -67.07865 49.57355 -6.67819 1.000 260.45356 264 LYS A C 1
ATOM 2931 O O . LYS B 2 264 ? -67.63786 48.75397 -5.94507 1.000 262.66470 264 LYS A O 1
ATOM 2933 N N . GLU B 2 265 ? -65.94648 49.30121 -7.32308 1.000 279.59177 265 GLU A N 1
ATOM 2934 C CA . GLU B 2 265 ? -65.28316 48.01221 -7.21775 1.000 282.14551 265 GLU A CA 1
ATOM 2935 C C . GLU B 2 265 ? -63.77628 48.22080 -7.24415 1.000 281.17908 265 GLU A C 1
ATOM 2936 O O . GLU B 2 265 ? -63.27929 49.30451 -7.56392 1.000 278.70604 265 GLU A O 1
ATOM 2938 N N . GLU B 2 266 ? -63.04867 47.16324 -6.89901 1.000 293.55314 266 GLU A N 1
ATOM 2939 C CA . GLU B 2 266 ? -61.59610 47.20702 -6.91634 1.000 293.08762 266 GLU A CA 1
ATOM 2940 C C . GLU B 2 266 ? -61.07618 47.07776 -8.34276 1.000 292.94419 266 GLU A C 1
ATOM 2941 O O . GLU B 2 266 ? -61.66989 46.40001 -9.18624 1.000 294.52960 266 GLU A O 1
ATOM 2943 N N . SER B 2 267 ? -59.95211 47.73650 -8.60632 1.000 287.21343 267 SER A N 1
ATOM 2944 C CA . SER B 2 267 ? -59.38903 47.73838 -9.94779 1.000 287.04203 267 SER A CA 1
ATOM 2945 C C . SER B 2 267 ? -58.72847 46.40025 -10.26295 1.000 290.05202 267 SER A C 1
ATOM 2946 O O . SER B 2 267 ? -58.15780 45.73890 -9.39105 1.000 291.63180 267 SER A O 1
ATOM 2948 N N . PRO B 2 268 ? -58.81385 46.00406 -11.52899 1.000 275.95758 268 PRO A N 1
ATOM 2949 C CA . PRO B 2 268 ? -58.21663 44.75498 -11.98262 1.000 279.10313 268 PRO A CA 1
ATOM 2950 C C . PRO B 2 268 ? -57.85714 44.83586 -13.46172 1.000 279.49328 268 PRO A C 1
ATOM 2951 O O . PRO B 2 268 ? -58.30641 44.01906 -14.26414 1.000 282.06186 268 PRO A O 1
#

Radius of gyration: 19.44 Å; Cα contacts (8 Å, |Δi|>4): 323; chains: 1; bounding box: 57×51×38 Å

Secondary structure (DSSP, 8-state):
---GGGHHHHT--SS---EE-EE---SS-SSTT--TT-HHHHHHHHHHHHTTSS-TTTS------SB--EE-TTTSSTTTTTSS---HHHHHHHHHHHHHHHHHHTHHHHHHHHHTT-------HHHHHTSS-HHHHHHHHHHTSSTTSTHHHHHHHHHHHHHHHHHHHHTT-GGG---HHHHHHHHHHHHHHHHHHHHHHHHHS-SEE-BSS---TTHHHHHHHTGGGTS-----B-----SSPPP-TT-S---

Nearest PDB structures (foldseek):
  6y4b-assembly1_A  TM=1.004E+00  e=4.361E-48  Candidatus Glomeribacter gigasporarum BEG34
  5mlp-assembly1_A  TM=8.121E-01  e=1.514E-10  Rickettsiella grylli
  5ocd-assembly9_I  TM=7.595E-01  e=2.797E-08  Fluoribacter dumoffii NY 23
  9j61-assembly6_F  TM=7.074E-01  e=2.275E-06  Streptomyces cinnamoneus
  9j61-assembly2_B  TM=7.037E-01  e=3.429E-06  Streptomyces cinnamoneus

B-factor: mean 139.13, std 43.28, range [54.64, 294.53]

Solvent-accessible surface area: 15542 Å² total